Protein AF-A0A497MWZ4-F1 (afdb_monomer)

pLDDT: mean 81.71, std 15.11, range [38.38, 97.5]

Secondary structure (DSSP, 8-state):
---SSSHHHHHHHHHHHHHHHHHHHHHHHHH-PPPTHHHHHHHHHHHHHHHHHHHHHHHHHHHHHHHHHHHHHHH--HHHHHHHHHHHHHHHHHHHHHHHHHHHHHHHHHHHHHHHHS----------------HHHHHTTEEEEEEEEEETTEEEEEEEEEEE-STT--EEE-HHHHTT-TT-EEEE-TTS-EEE----EEETTTTEEE-

Solvent-accessible surface area (backbone atoms only — not comparable to full-atom values): 12105 Å² total; per-residue (Å²): 143,87,85,76,81,65,70,67,58,59,57,53,63,69,47,47,64,56,53,50,51,51,51,49,51,51,48,48,56,67,70,61,55,88,58,71,65,58,58,54,50,51,53,50,52,50,51,53,50,52,53,51,51,53,51,50,53,52,49,54,53,47,53,54,48,52,53,51,51,53,53,52,58,64,72,60,55,53,66,62,57,49,55,52,49,54,51,53,52,52,52,53,49,54,53,52,51,50,57,51,50,53,54,50,52,54,51,51,52,52,50,54,55,52,48,66,73,68,74,63,96,69,88,70,71,77,67,76,72,61,71,73,77,46,65,70,69,55,52,68,40,37,30,42,36,39,18,38,32,75,56,100,91,44,78,49,71,41,74,44,59,31,36,62,76,42,98,88,67,34,28,42,34,44,25,81,52,53,75,57,45,86,72,40,36,37,38,33,42,76,89,66,53,74,43,81,56,57,86,74,47,73,39,84,90,78,41,32,25,35,57

Foldseek 3Di:
DDDDDPVVVVVVVVCVVVVVVVVVVVVCCVVPDPDCVVVVVVVVVVVVVVVVVVVVVVVVVVVVVVVVVVVVVVVPPCVVVVVVVVVVVVVVVVVVVVVVVVVVVVVVVVVVVVVVVVPDPDPPPPPPPPPVPPPVVQLQQKKKKWAWADDPRDIDIQIDMWGQPDPVRKIKDFCVSCVGRPPFMWIAGPVRDIDTDDWPDDDPVVRMTID

Nearest PDB structures (foldseek):
  3pv2-assembly1_C  TM=9.082E-01  e=1.047E-05  Legionella fallonii
  3pv3-assembly1_A  TM=9.054E-01  e=8.772E-06  Legionella fallonii
  3pv2-assembly1_A  TM=9.103E-01  e=1.178E-05  Legionella fallonii
  3pv3-assembly1_D  TM=9.058E-01  e=1.047E-05  Legionella fallonii
  3pv4-assembly1_A  TM=9.235E-01  e=2.127E-05  Legionella fallonii

Sequence (211 aa):
MSEGASKTKANFFFYLPFVIILMAGFFLLTVFKPTDSNEQFSSQIEGFNDELNLLKQRLDEIEATVANISNSIADLNYSSKINALEHEMMETHNLSLEEINEMKEDLEDIRNELSTLSGDPHPQEIQDEEETFSFESSVESVVSIQVACFNEGVAYVSKGSGFIYHEHGYIITNYHVVEHEAWGLEVVFNDGTIVEGDLVAYDTDYDIALL

Radius of gyration: 48.59 Å; Cα contacts (8 Å, |Δi|>4): 156; chains: 1; bounding box: 102×46×159 Å

Structure (mmCIF, N/CA/C/O backbone):
data_AF-A0A497MWZ4-F1
#
_entry.id   AF-A0A497MWZ4-F1
#
loop_
_atom_site.group_PDB
_atom_site.id
_atom_site.type_symbol
_atom_site.label_atom_id
_atom_site.label_alt_id
_atom_site.label_comp_id
_atom_site.label_asym_id
_atom_site.label_entity_id
_atom_site.label_seq_id
_atom_site.pdbx_PDB_ins_code
_atom_site.Cartn_x
_atom_site.Cartn_y
_atom_site.Cartn_z
_atom_site.occupancy
_atom_site.B_iso_or_equiv
_atom_site.auth_seq_id
_atom_site.auth_comp_id
_atom_site.auth_asym_id
_atom_site.auth_atom_id
_atom_site.pdbx_PDB_model_num
ATOM 1 N N . MET A 1 1 ? 69.082 3.893 -106.104 1.00 41.41 1 MET A N 1
ATOM 2 C CA . MET A 1 1 ? 68.360 5.008 -105.450 1.00 41.41 1 MET A CA 1
ATOM 3 C C . MET A 1 1 ? 67.499 4.420 -104.339 1.00 41.41 1 MET A C 1
ATOM 5 O O . MET A 1 1 ? 66.378 4.013 -104.597 1.00 41.41 1 MET A O 1
ATOM 9 N N . SER A 1 2 ? 68.055 4.247 -103.140 1.00 50.94 2 SER A N 1
ATOM 10 C CA . SER A 1 2 ? 67.336 3.696 -101.981 1.00 50.94 2 SER A CA 1
ATOM 11 C C . SER A 1 2 ? 67.962 4.257 -100.710 1.00 50.94 2 SER A C 1
ATOM 13 O O . SER A 1 2 ? 68.770 3.600 -100.064 1.00 50.94 2 SER A O 1
ATOM 15 N N . GLU A 1 3 ? 67.624 5.499 -100.380 1.00 51.34 3 GLU A N 1
ATOM 16 C CA . GLU A 1 3 ? 68.078 6.134 -99.144 1.00 51.34 3 GLU A CA 1
ATOM 17 C C . GLU A 1 3 ? 67.040 7.183 -98.722 1.00 51.34 3 GLU A C 1
ATOM 19 O O . GLU A 1 3 ? 67.173 8.374 -98.969 1.00 51.34 3 GLU A O 1
ATOM 24 N N . GLY A 1 4 ? 65.912 6.715 -98.180 1.00 51.94 4 GLY A N 1
ATOM 25 C CA . GLY A 1 4 ? 64.809 7.603 -97.784 1.00 51.94 4 GLY A CA 1
ATOM 26 C C . GLY A 1 4 ? 63.841 7.036 -96.744 1.00 51.94 4 GLY A C 1
ATOM 27 O O . GLY A 1 4 ? 63.211 7.801 -96.026 1.00 51.94 4 GLY A O 1
ATOM 28 N N . ALA A 1 5 ? 63.755 5.712 -96.580 1.00 53.34 5 ALA A N 1
ATOM 29 C CA . ALA A 1 5 ? 62.764 5.092 -95.690 1.00 53.34 5 ALA A CA 1
ATOM 30 C C . ALA A 1 5 ? 63.234 4.863 -94.233 1.00 53.34 5 ALA A C 1
ATOM 32 O O . ALA A 1 5 ? 62.445 4.419 -93.402 1.00 53.34 5 ALA A O 1
ATOM 33 N N . SER A 1 6 ? 64.502 5.141 -93.899 1.00 52.69 6 SER A N 1
ATOM 34 C CA . SER A 1 6 ? 65.076 4.777 -92.587 1.00 52.69 6 SER A CA 1
ATOM 35 C C . SER A 1 6 ? 64.897 5.853 -91.500 1.00 52.69 6 SER A C 1
ATOM 37 O O . SER A 1 6 ? 64.694 5.529 -90.330 1.00 52.69 6 SER A O 1
ATOM 39 N N . LYS A 1 7 ? 64.877 7.147 -91.860 1.00 54.12 7 LYS A N 1
ATOM 40 C CA . LYS A 1 7 ? 64.823 8.243 -90.868 1.00 54.12 7 LYS A CA 1
ATOM 41 C C . LYS A 1 7 ? 63.465 8.399 -90.168 1.00 54.12 7 LYS A C 1
ATOM 43 O O . LYS A 1 7 ? 63.432 8.807 -89.013 1.00 54.12 7 LYS A O 1
ATOM 48 N N . THR A 1 8 ? 62.354 8.023 -90.803 1.00 56.06 8 THR A N 1
ATOM 49 C CA . THR A 1 8 ? 61.013 8.169 -90.202 1.00 56.06 8 THR A CA 1
ATOM 50 C C . THR A 1 8 ? 60.726 7.107 -89.133 1.00 56.06 8 THR A C 1
ATOM 52 O O . THR A 1 8 ? 60.062 7.396 -88.141 1.00 56.06 8 THR A O 1
ATOM 55 N N . LYS A 1 9 ? 61.279 5.891 -89.279 1.00 54.47 9 LYS A N 1
ATOM 56 C CA . LYS A 1 9 ? 61.139 4.816 -88.277 1.00 54.47 9 LYS A CA 1
ATOM 57 C C . LYS A 1 9 ? 61.950 5.084 -87.003 1.00 54.47 9 LYS A C 1
ATOM 59 O O . LYS A 1 9 ? 61.497 4.726 -85.921 1.00 54.47 9 LYS A O 1
ATOM 64 N N . ALA A 1 10 ? 63.104 5.748 -87.120 1.00 58.62 10 ALA A N 1
ATOM 65 C CA . ALA A 1 10 ? 63.957 6.084 -85.977 1.00 58.62 10 ALA A CA 1
ATOM 66 C C . ALA A 1 10 ? 63.294 7.093 -85.018 1.00 58.62 10 ALA A C 1
ATOM 68 O O . ALA A 1 10 ? 63.387 6.938 -83.803 1.00 58.62 10 ALA A O 1
ATOM 69 N N . ASN A 1 11 ? 62.554 8.071 -85.552 1.00 60.12 11 ASN A N 1
ATOM 70 C CA . ASN A 1 11 ? 61.845 9.058 -84.731 1.00 60.12 11 ASN A CA 1
ATOM 71 C C . ASN A 1 11 ? 60.615 8.456 -84.033 1.00 60.12 11 ASN A C 1
ATOM 73 O O . ASN A 1 11 ? 60.331 8.804 -82.893 1.00 60.12 11 ASN A O 1
ATOM 77 N N . PHE A 1 12 ? 59.913 7.512 -84.671 1.00 61.25 12 PHE A N 1
ATOM 78 C CA . PHE A 1 12 ? 58.767 6.821 -84.063 1.00 61.25 12 PHE A CA 1
ATOM 79 C C . PHE A 1 12 ? 59.165 6.020 -82.812 1.00 61.25 12 PHE A C 1
ATOM 81 O O . PHE A 1 12 ? 58.446 6.019 -81.814 1.00 61.25 12 PHE A O 1
ATOM 88 N N . PHE A 1 13 ? 60.346 5.395 -82.833 1.00 66.50 13 PHE A N 1
ATOM 89 C CA . PHE A 1 13 ? 60.851 4.611 -81.703 1.00 66.50 13 PHE A CA 1
ATOM 90 C C . PHE A 1 13 ? 61.169 5.473 -80.469 1.00 66.50 13 PHE A C 1
ATOM 92 O O . PHE A 1 13 ? 61.035 5.001 -79.343 1.00 66.50 13 PHE A O 1
ATOM 99 N N . PHE A 1 14 ? 61.524 6.748 -80.668 1.00 73.25 14 PHE A N 1
ATOM 100 C CA . PHE A 1 14 ? 61.801 7.694 -79.581 1.00 73.25 14 PHE A CA 1
ATOM 101 C C . PHE A 1 14 ? 60.542 8.133 -78.815 1.00 73.25 14 PHE A C 1
ATOM 103 O O . PHE A 1 14 ? 60.622 8.391 -77.617 1.00 73.25 14 PHE A O 1
ATOM 110 N N . TYR A 1 15 ? 59.376 8.190 -79.472 1.00 80.12 15 TYR A N 1
ATOM 111 C CA . TYR A 1 15 ? 58.111 8.596 -78.837 1.00 80.12 15 TYR A CA 1
ATOM 112 C C . TYR A 1 15 ? 57.316 7.430 -78.238 1.00 80.12 15 TYR A C 1
ATOM 114 O O . TYR A 1 15 ? 56.450 7.650 -77.392 1.00 80.12 15 TYR A O 1
ATOM 122 N N . LEU A 1 16 ? 57.625 6.190 -78.628 1.00 81.00 16 LEU A N 1
ATOM 123 C CA . LEU A 1 16 ? 56.994 4.974 -78.111 1.00 81.00 16 LEU A CA 1
ATOM 124 C C . LEU A 1 16 ? 56.936 4.895 -76.566 1.00 81.00 16 LEU A C 1
ATOM 126 O O . LEU A 1 16 ? 55.848 4.638 -76.049 1.00 81.00 16 LEU A O 1
ATOM 130 N N . PRO A 1 17 ? 58.020 5.155 -75.799 1.00 82.38 17 PRO A N 1
ATOM 131 C CA . PRO A 1 17 ? 57.943 5.119 -74.336 1.00 82.38 17 PRO A CA 1
ATOM 132 C C . PRO A 1 17 ? 56.997 6.187 -73.773 1.00 82.38 17 PRO A C 1
ATOM 134 O O . PRO A 1 17 ? 56.300 5.933 -72.796 1.00 82.38 17 PRO A O 1
ATOM 137 N N . PHE A 1 18 ? 56.910 7.356 -74.412 1.00 83.75 18 PHE A N 1
ATOM 138 C CA . PHE A 1 18 ? 56.023 8.434 -73.976 1.00 83.75 18 PHE A CA 1
ATOM 139 C C . PHE A 1 18 ? 54.546 8.073 -74.183 1.00 83.75 18 PHE A C 1
ATOM 141 O O . PHE A 1 18 ? 53.715 8.316 -73.312 1.00 83.75 18 PHE A O 1
ATOM 148 N N . VAL A 1 19 ? 54.228 7.419 -75.305 1.00 85.69 19 VAL A N 1
ATOM 149 C CA . VAL A 1 19 ? 52.880 6.900 -75.586 1.00 85.69 19 VAL A CA 1
ATOM 150 C C . VAL A 1 19 ? 52.495 5.801 -74.595 1.00 85.69 19 VAL A C 1
ATOM 152 O O . VAL A 1 19 ? 51.365 5.790 -74.114 1.00 85.69 19 VAL A O 1
ATOM 155 N N . ILE A 1 20 ? 53.429 4.912 -74.244 1.00 86.69 20 ILE A N 1
ATOM 156 C CA . ILE A 1 20 ? 53.194 3.856 -73.249 1.00 86.69 20 ILE A CA 1
ATOM 157 C C . ILE A 1 20 ? 52.944 4.459 -71.864 1.00 86.69 20 ILE A C 1
ATOM 159 O O . ILE A 1 20 ? 52.019 4.025 -71.188 1.00 86.69 20 ILE A O 1
ATOM 163 N N . ILE A 1 21 ? 53.703 5.480 -71.455 1.00 87.94 21 ILE A N 1
ATOM 164 C CA . ILE A 1 21 ? 53.489 6.179 -70.177 1.00 87.94 21 ILE A CA 1
ATOM 165 C C . ILE A 1 21 ? 52.129 6.885 -70.161 1.00 87.94 21 ILE A C 1
ATOM 167 O O . ILE A 1 21 ? 51.410 6.789 -69.171 1.00 87.94 21 ILE A O 1
ATOM 171 N N . LEU A 1 22 ? 51.743 7.549 -71.255 1.00 88.31 22 LEU A N 1
ATOM 172 C CA . LEU A 1 22 ? 50.428 8.186 -71.372 1.00 88.31 22 LEU A CA 1
ATOM 173 C C . LEU A 1 22 ? 49.286 7.168 -71.302 1.00 88.31 22 LEU A C 1
ATOM 175 O O . LEU A 1 22 ? 48.313 7.391 -70.588 1.00 88.31 22 LEU A O 1
ATOM 179 N N . MET A 1 23 ? 49.418 6.040 -72.001 1.00 87.56 23 MET A N 1
ATOM 180 C CA . MET A 1 23 ? 48.440 4.949 -71.968 1.00 87.56 23 MET A CA 1
ATOM 181 C C . MET A 1 23 ? 48.380 4.280 -70.595 1.00 87.56 23 MET A C 1
ATOM 183 O O . MET A 1 23 ? 47.289 4.002 -70.109 1.00 87.56 23 MET A O 1
ATOM 187 N N . ALA A 1 24 ? 49.525 4.072 -69.942 1.00 86.00 24 ALA A N 1
ATOM 188 C CA . ALA A 1 24 ? 49.596 3.536 -68.589 1.00 86.00 24 ALA A CA 1
ATOM 189 C C . ALA A 1 24 ? 48.976 4.502 -67.576 1.00 86.00 24 ALA A C 1
ATOM 191 O O . ALA A 1 24 ? 48.222 4.058 -66.723 1.00 86.00 24 ALA A O 1
ATOM 192 N N . GLY A 1 25 ? 49.231 5.808 -67.695 1.00 85.56 25 GLY A N 1
ATOM 193 C CA . GLY A 1 25 ? 48.621 6.840 -66.856 1.00 85.56 25 GLY A CA 1
ATOM 194 C C . GLY A 1 25 ? 47.111 6.939 -67.061 1.00 85.56 25 GLY A C 1
ATOM 195 O O . GLY A 1 25 ? 46.365 6.978 -66.088 1.00 85.56 25 GLY A O 1
ATOM 196 N N . PHE A 1 26 ? 46.645 6.895 -68.312 1.00 83.94 26 PHE A N 1
ATOM 197 C CA . PHE A 1 26 ? 45.217 6.841 -68.623 1.00 83.94 26 PHE A CA 1
ATOM 198 C C . PHE A 1 26 ? 44.572 5.571 -68.056 1.00 83.94 26 PHE A C 1
ATOM 200 O O . PHE A 1 26 ? 43.541 5.650 -67.396 1.00 83.94 26 PHE A O 1
ATOM 207 N N . PHE A 1 27 ? 45.216 4.414 -68.226 1.00 81.81 27 PHE A N 1
ATOM 208 C CA . PHE A 1 27 ? 44.762 3.152 -67.649 1.00 81.81 27 PHE A CA 1
ATOM 209 C C . PHE A 1 27 ? 44.698 3.222 -66.117 1.00 81.81 27 PHE A C 1
ATOM 211 O O . PHE A 1 27 ? 43.681 2.853 -65.533 1.00 81.81 27 PHE A O 1
ATOM 218 N N . LEU A 1 28 ? 45.723 3.782 -65.466 1.00 75.88 28 LEU A N 1
ATOM 219 C CA . LEU A 1 28 ? 45.758 3.985 -64.016 1.00 75.88 28 LEU A CA 1
ATOM 220 C C . LEU A 1 28 ? 44.609 4.886 -63.551 1.00 75.88 28 LEU A C 1
ATOM 222 O O . LEU A 1 28 ? 43.936 4.537 -62.591 1.00 75.88 28 LEU A O 1
ATOM 226 N N . LEU A 1 29 ? 44.320 5.977 -64.264 1.00 74.00 29 LEU A N 1
ATOM 227 C CA . LEU A 1 29 ? 43.185 6.861 -63.967 1.00 74.00 29 LEU A CA 1
ATOM 228 C C . LEU A 1 29 ? 41.824 6.181 -64.180 1.00 74.00 29 LEU A C 1
ATOM 230 O O . LEU A 1 29 ? 40.867 6.490 -63.477 1.00 74.00 29 LEU A O 1
ATOM 234 N N . THR A 1 30 ? 41.716 5.254 -65.136 1.00 71.88 30 THR A N 1
ATOM 235 C CA . THR A 1 30 ? 40.466 4.512 -65.374 1.00 71.88 30 THR A CA 1
ATOM 236 C C . THR A 1 30 ? 40.241 3.368 -64.385 1.00 71.88 30 THR A C 1
ATOM 238 O O . THR A 1 30 ? 39.091 3.058 -64.080 1.00 71.88 30 THR A O 1
ATOM 241 N N . VAL A 1 31 ? 41.318 2.744 -63.894 1.00 70.00 31 VAL A N 1
ATOM 242 C CA . VAL A 1 31 ? 41.273 1.610 -62.956 1.00 70.00 31 VAL A CA 1
ATOM 243 C C . VAL A 1 31 ? 41.173 2.097 -61.511 1.00 70.00 31 VAL A C 1
ATOM 245 O O . VAL A 1 31 ? 40.386 1.554 -60.743 1.00 70.00 31 VAL A O 1
ATOM 248 N N . PHE A 1 32 ? 41.900 3.157 -61.150 1.00 65.44 32 PHE A N 1
ATOM 249 C CA . PHE A 1 32 ? 41.751 3.853 -59.872 1.00 65.44 32 PHE A CA 1
ATOM 250 C C . PHE A 1 32 ? 40.664 4.927 -59.978 1.00 65.44 32 PHE A C 1
ATOM 252 O O . PHE A 1 32 ? 40.930 6.123 -59.862 1.00 65.44 32 PHE A O 1
ATOM 259 N N . LYS A 1 33 ? 39.413 4.510 -60.193 1.00 61.75 33 LYS A N 1
ATOM 260 C CA . LYS A 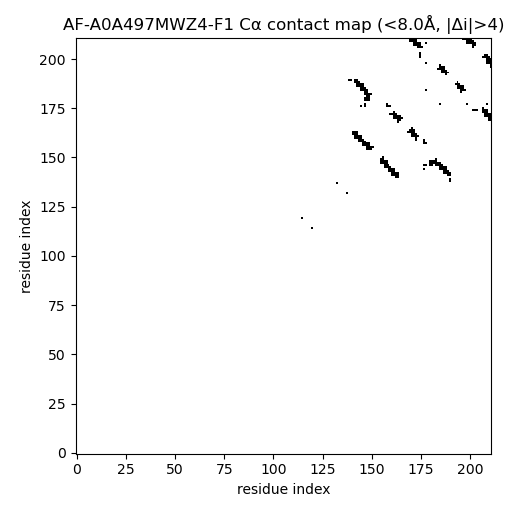1 33 ? 38.287 5.373 -59.819 1.00 61.75 33 LYS A CA 1
ATOM 261 C C . LYS A 1 33 ? 38.259 5.493 -58.287 1.00 61.75 33 LYS A C 1
ATOM 263 O O . LYS A 1 33 ? 38.497 4.481 -57.624 1.00 61.75 33 LYS A O 1
ATOM 268 N N . PRO A 1 34 ? 37.997 6.683 -57.711 1.00 58.38 34 PRO A N 1
ATOM 269 C CA . PRO A 1 34 ? 37.750 6.788 -56.277 1.00 58.38 34 PRO A CA 1
ATOM 270 C C . PRO A 1 34 ? 36.603 5.835 -55.923 1.00 58.38 34 PRO A C 1
ATOM 272 O O . PRO A 1 34 ? 35.574 5.824 -56.590 1.00 58.38 34 PRO A O 1
ATOM 275 N N . THR A 1 35 ? 36.842 4.956 -54.958 1.00 58.19 35 THR A N 1
ATOM 276 C CA . THR A 1 35 ? 35.964 3.839 -54.605 1.00 58.19 35 THR A CA 1
ATOM 277 C C . THR A 1 35 ? 34.672 4.324 -53.943 1.00 58.19 35 THR A C 1
ATOM 279 O O . THR A 1 35 ? 34.726 5.142 -53.024 1.00 58.19 35 THR A O 1
ATOM 282 N N . ASP A 1 36 ? 33.529 3.742 -54.332 1.00 61.34 36 ASP A N 1
ATOM 283 C CA . ASP A 1 36 ? 32.186 3.968 -53.749 1.00 61.34 36 ASP A CA 1
ATOM 284 C C . ASP A 1 36 ? 32.150 3.818 -52.210 1.00 61.34 36 ASP A C 1
ATOM 286 O O . ASP A 1 36 ? 31.275 4.347 -51.527 1.00 61.34 36 ASP A O 1
ATOM 290 N N . SER A 1 37 ? 33.143 3.127 -51.639 1.00 62.88 37 SER 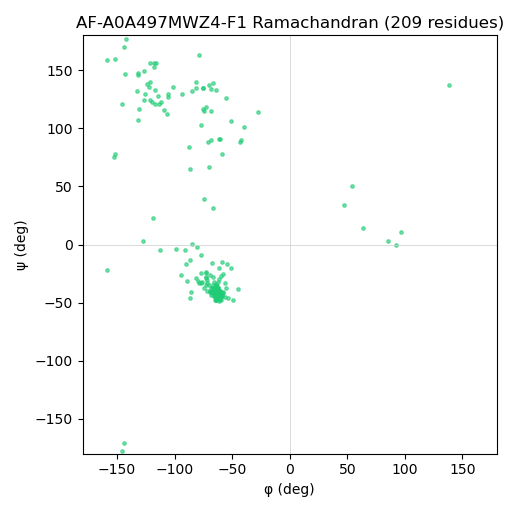A N 1
ATOM 291 C CA . SER A 1 37 ? 33.355 2.984 -50.196 1.00 62.88 37 SER A CA 1
ATOM 292 C C . SER A 1 37 ? 33.472 4.320 -49.457 1.00 62.88 37 SER A C 1
ATOM 294 O O . SER A 1 37 ? 33.064 4.414 -48.303 1.00 62.88 37 SER A O 1
ATOM 296 N N . ASN A 1 38 ? 34.036 5.348 -50.098 1.00 67.69 38 ASN A N 1
ATOM 297 C CA . ASN A 1 38 ? 34.217 6.653 -49.463 1.00 67.69 38 ASN A CA 1
ATOM 298 C C . ASN A 1 38 ? 32.887 7.411 -49.361 1.00 67.69 38 ASN A C 1
ATOM 300 O O . ASN A 1 38 ? 32.635 8.040 -48.339 1.00 67.69 38 ASN A O 1
ATOM 304 N N . GLU A 1 39 ? 32.014 7.297 -50.366 1.00 72.38 39 GLU A N 1
ATOM 305 C CA . GLU A 1 39 ? 30.664 7.876 -50.318 1.00 72.38 39 GLU A CA 1
ATOM 306 C C . GLU A 1 39 ? 29.791 7.170 -49.274 1.00 72.38 39 GLU A C 1
ATOM 308 O O . GLU A 1 39 ? 29.104 7.832 -48.495 1.00 72.38 39 GLU A O 1
ATOM 313 N N . GLN A 1 40 ? 29.874 5.837 -49.187 1.00 74.81 40 GLN A N 1
ATOM 314 C CA . GLN A 1 40 ? 29.165 5.069 -48.156 1.00 74.81 40 GLN A CA 1
ATOM 315 C C . GLN A 1 40 ? 29.608 5.453 -46.740 1.00 74.81 40 GLN A C 1
ATOM 317 O O . GLN A 1 40 ? 28.770 5.609 -45.855 1.00 74.81 40 GLN A O 1
ATOM 322 N N . PHE A 1 41 ? 30.910 5.643 -46.519 1.00 77.06 41 PHE A N 1
ATOM 323 C CA . PHE A 1 41 ? 31.431 6.055 -45.218 1.00 77.06 41 PHE A CA 1
ATOM 324 C C . PHE A 1 41 ? 31.013 7.486 -44.851 1.00 77.06 41 PHE A C 1
ATOM 326 O O . PHE A 1 41 ? 30.612 7.737 -43.716 1.00 77.06 41 PHE A O 1
ATOM 333 N N . SER A 1 42 ? 31.038 8.419 -45.809 1.00 81.88 42 SER A N 1
ATOM 334 C CA . SER A 1 42 ? 30.536 9.782 -45.598 1.00 81.88 42 SER A CA 1
ATOM 335 C C . SER A 1 42 ? 29.046 9.803 -45.252 1.00 81.88 42 SER A C 1
ATOM 337 O O . SER A 1 42 ? 28.666 10.484 -44.303 1.00 81.88 42 SER A O 1
ATOM 339 N N . SER A 1 43 ? 28.227 9.007 -45.945 1.00 83.44 43 SER A N 1
ATOM 340 C CA . SER A 1 43 ? 26.795 8.874 -45.644 1.00 83.44 43 SER A CA 1
ATOM 341 C C . SER A 1 43 ? 26.542 8.279 -44.253 1.00 83.44 43 SER A C 1
ATOM 343 O O . SER A 1 43 ? 25.645 8.734 -43.547 1.00 83.44 43 SER A O 1
ATOM 345 N N . GLN A 1 44 ? 27.352 7.309 -43.817 1.00 91.00 44 GLN A N 1
ATOM 346 C CA . GLN A 1 44 ? 27.262 6.767 -42.457 1.00 91.00 44 GLN A CA 1
ATOM 347 C C . GLN A 1 44 ? 27.626 7.806 -41.389 1.00 91.00 44 GLN A C 1
ATOM 349 O O . GLN A 1 44 ? 26.950 7.885 -40.367 1.00 91.00 44 GLN A O 1
ATOM 354 N N . ILE A 1 45 ? 28.667 8.615 -41.613 1.00 89.44 45 ILE A N 1
ATOM 355 C CA . ILE A 1 45 ? 29.046 9.695 -40.687 1.00 89.44 45 ILE A CA 1
ATOM 356 C C . ILE A 1 45 ? 27.939 10.745 -40.585 1.00 89.44 45 ILE A C 1
ATOM 358 O O . ILE A 1 45 ? 27.643 11.205 -39.483 1.00 89.44 45 ILE A O 1
ATOM 362 N N . GLU A 1 46 ? 27.330 11.113 -41.710 1.00 91.56 46 GLU A N 1
ATOM 363 C CA . GLU A 1 46 ? 26.200 12.042 -41.737 1.00 91.56 46 GLU A CA 1
ATOM 364 C C . GLU A 1 46 ? 25.010 11.479 -40.946 1.00 91.56 46 GLU A C 1
ATOM 366 O O . GLU A 1 46 ? 24.517 12.146 -40.039 1.00 91.56 46 GLU A O 1
ATOM 371 N N . GLY A 1 47 ? 24.656 10.206 -41.169 1.00 90.75 47 GLY A N 1
ATOM 372 C CA . GLY A 1 47 ? 23.599 9.525 -40.414 1.00 90.75 47 GLY A CA 1
ATOM 373 C C . GLY A 1 47 ? 23.861 9.473 -38.904 1.00 90.75 47 GLY A C 1
ATOM 374 O O . GLY A 1 47 ? 22.973 9.783 -38.113 1.00 90.75 47 GLY A O 1
ATOM 375 N N . PHE A 1 48 ? 25.093 9.166 -38.483 1.00 94.25 48 PHE A N 1
ATOM 376 C CA . PHE A 1 48 ? 25.454 9.205 -37.060 1.00 94.25 48 PHE A CA 1
ATOM 377 C C . PHE A 1 48 ? 25.384 10.613 -36.468 1.00 94.25 48 PHE A C 1
ATOM 379 O O . PHE A 1 48 ? 25.012 10.779 -35.305 1.00 94.25 48 PHE A O 1
ATOM 386 N N . ASN A 1 49 ? 25.756 11.636 -37.235 1.00 93.81 49 ASN A N 1
ATOM 387 C CA . ASN A 1 49 ? 25.685 13.016 -36.774 1.00 93.81 49 ASN A CA 1
ATOM 388 C C . ASN A 1 49 ? 24.228 13.474 -36.601 1.00 93.81 49 ASN A C 1
ATOM 390 O O . ASN A 1 49 ? 23.919 14.160 -35.626 1.00 93.81 49 ASN A O 1
ATOM 394 N N . ASP A 1 50 ? 23.331 13.047 -37.487 1.00 96.06 50 ASP A N 1
ATOM 395 C CA . ASP A 1 50 ? 21.894 13.306 -37.375 1.00 96.06 50 ASP A CA 1
ATOM 396 C C . ASP A 1 50 ? 21.282 12.604 -36.157 1.00 96.06 50 ASP A C 1
ATOM 398 O O . ASP A 1 50 ? 20.565 13.238 -35.378 1.00 96.06 50 ASP A O 1
ATOM 402 N N . GLU A 1 51 ? 21.628 11.333 -35.923 1.00 96.69 51 GLU A N 1
ATOM 403 C CA . GLU A 1 51 ? 21.226 10.607 -34.710 1.00 96.69 51 GLU A CA 1
ATOM 404 C C . GLU A 1 51 ? 21.737 11.294 -33.436 1.00 96.69 51 GLU A C 1
ATOM 406 O O . GLU A 1 51 ? 20.988 11.444 -32.467 1.00 96.69 51 GLU A O 1
ATOM 411 N N . LEU A 1 52 ? 22.987 11.768 -33.434 1.00 96.69 52 LEU A N 1
ATOM 412 C CA . LEU A 1 52 ? 23.557 12.505 -32.305 1.00 96.69 52 LEU A CA 1
ATOM 413 C C . LEU A 1 52 ? 22.840 13.834 -32.048 1.00 96.69 52 LEU A C 1
ATOM 415 O O . LEU A 1 52 ? 22.647 14.208 -30.890 1.00 96.69 52 LEU A O 1
ATOM 419 N N . ASN A 1 53 ? 22.442 14.553 -33.097 1.00 95.44 53 ASN A N 1
ATOM 420 C CA . ASN A 1 53 ? 21.696 15.802 -32.952 1.00 95.44 53 ASN A CA 1
ATOM 421 C C . ASN A 1 53 ? 20.279 15.548 -32.428 1.00 95.44 53 ASN A C 1
ATOM 423 O O . ASN A 1 53 ? 19.826 16.258 -31.529 1.00 95.44 53 ASN A O 1
ATOM 427 N N . LEU A 1 54 ? 19.617 14.498 -32.916 1.00 95.94 54 LEU A N 1
ATOM 428 C CA . LEU A 1 54 ? 18.315 14.077 -32.406 1.00 95.94 54 LEU A CA 1
ATOM 429 C C . LEU A 1 54 ? 18.395 13.671 -30.929 1.00 95.94 54 LEU A C 1
ATOM 431 O O . LEU A 1 54 ? 17.519 14.020 -30.137 1.00 95.94 54 LEU A O 1
ATOM 435 N N . LEU A 1 55 ? 19.451 12.952 -30.544 1.00 96.44 55 LEU A N 1
ATOM 436 C CA . LEU A 1 55 ? 19.653 12.536 -29.161 1.00 96.44 55 LEU A CA 1
ATOM 437 C C . LEU A 1 55 ? 19.866 13.736 -28.231 1.00 96.44 55 LEU A C 1
ATOM 439 O O . LEU A 1 55 ? 19.301 13.760 -27.141 1.00 96.44 55 LEU A O 1
ATOM 443 N N . LYS A 1 56 ? 20.627 14.745 -28.672 1.00 96.12 56 LYS A N 1
ATOM 444 C CA . LYS A 1 56 ? 20.803 16.001 -27.924 1.00 96.12 56 LYS A CA 1
ATOM 445 C C . LYS A 1 56 ? 19.481 16.730 -27.724 1.00 96.12 56 LYS A C 1
ATOM 447 O O . LYS A 1 56 ? 19.166 17.087 -26.599 1.00 96.12 56 LYS A O 1
ATOM 452 N N . GLN A 1 57 ? 18.679 16.862 -28.779 1.00 97.31 57 GLN A N 1
ATOM 453 C CA . GLN A 1 57 ? 17.367 17.497 -28.673 1.00 97.31 57 GLN A CA 1
ATOM 454 C C . GLN A 1 57 ? 16.469 16.777 -27.655 1.00 97.31 57 GLN A C 1
ATOM 456 O O . GLN A 1 57 ? 15.832 17.416 -26.823 1.00 97.31 57 GLN A O 1
ATOM 461 N N . ARG A 1 58 ? 16.439 15.438 -27.685 1.00 97.25 58 ARG A N 1
ATOM 462 C CA . ARG A 1 58 ? 15.669 14.656 -26.706 1.00 97.25 58 ARG A CA 1
ATOM 463 C C . ARG A 1 58 ? 16.173 14.849 -25.279 1.00 97.25 58 ARG A C 1
ATOM 465 O O . ARG A 1 58 ? 15.366 14.844 -24.357 1.00 97.25 58 ARG A O 1
ATOM 472 N N . LEU A 1 59 ? 17.483 15.001 -25.086 1.00 97.50 59 LEU A N 1
ATOM 473 C CA . LEU A 1 59 ? 18.052 15.286 -23.772 1.00 97.50 59 LEU A CA 1
ATOM 474 C C . LEU A 1 59 ? 17.582 16.653 -23.254 1.00 97.50 59 LEU A C 1
ATOM 476 O O . LEU A 1 59 ? 17.136 16.730 -22.113 1.00 97.50 59 LEU A O 1
ATOM 480 N N . ASP A 1 60 ? 17.580 17.680 -24.105 1.00 97.38 60 ASP A N 1
ATOM 481 C CA . ASP A 1 60 ? 17.077 19.016 -23.752 1.00 97.38 60 ASP A CA 1
ATOM 482 C C . ASP A 1 60 ? 15.580 18.975 -23.370 1.00 97.38 60 ASP A C 1
ATOM 484 O O . ASP A 1 60 ? 15.152 19.595 -22.393 1.00 97.38 60 ASP A O 1
ATOM 488 N N . GLU A 1 61 ? 14.770 18.201 -24.102 1.00 96.88 61 GLU A N 1
ATOM 489 C CA . GLU A 1 61 ? 13.347 17.983 -23.790 1.00 96.88 61 GLU A CA 1
ATOM 490 C C . GLU A 1 61 ? 13.148 17.263 -22.443 1.00 96.88 61 GLU A C 1
ATOM 492 O O . GLU A 1 61 ? 12.252 17.618 -21.664 1.00 96.88 61 GLU A O 1
ATOM 497 N N . ILE A 1 62 ? 13.992 16.271 -22.138 1.00 97.31 62 ILE A N 1
ATOM 498 C CA . ILE A 1 62 ? 13.986 15.573 -20.846 1.00 97.31 62 ILE A CA 1
ATOM 499 C C . ILE A 1 62 ? 14.345 16.544 -19.720 1.00 97.31 62 ILE A C 1
ATOM 501 O O . ILE A 1 62 ? 13.629 16.588 -18.720 1.00 97.31 62 ILE A O 1
ATOM 505 N N . GLU A 1 63 ? 15.398 17.347 -19.875 1.00 97.00 63 GLU A N 1
ATOM 506 C CA . GLU A 1 63 ? 15.807 18.329 -18.863 1.00 97.00 63 GLU A CA 1
ATOM 507 C C . GLU A 1 63 ? 14.694 19.346 -18.577 1.00 97.00 63 GLU A C 1
ATOM 509 O O . GLU A 1 63 ? 14.382 19.618 -17.413 1.00 97.00 63 GLU A O 1
ATOM 514 N N . ALA A 1 64 ? 14.022 19.839 -19.621 1.00 96.00 64 ALA A N 1
ATOM 515 C CA . ALA A 1 64 ? 12.876 20.731 -19.469 1.00 96.00 64 ALA A CA 1
ATOM 516 C C . ALA A 1 64 ? 11.707 20.053 -18.728 1.00 96.00 64 ALA A C 1
ATOM 518 O O . ALA A 1 64 ? 11.062 20.662 -17.870 1.00 96.00 64 ALA A O 1
ATOM 519 N N . THR A 1 65 ? 11.452 18.777 -19.021 1.00 96.50 65 THR A N 1
ATOM 520 C CA . THR A 1 65 ? 10.402 17.991 -18.357 1.00 96.50 65 THR A CA 1
ATOM 521 C C . THR A 1 65 ? 10.719 17.773 -16.878 1.00 96.50 65 THR A C 1
ATOM 523 O O . THR A 1 65 ? 9.853 17.979 -16.028 1.00 96.50 65 THR A O 1
ATOM 526 N N . VAL A 1 66 ? 11.966 17.426 -16.550 1.00 96.62 66 VAL A N 1
ATOM 527 C CA . VAL A 1 66 ? 12.429 17.255 -15.163 1.00 96.62 66 VAL A CA 1
ATOM 528 C C . VAL A 1 66 ? 12.296 18.561 -14.380 1.00 96.62 66 VAL A C 1
ATOM 530 O O . VAL A 1 66 ? 11.820 18.543 -13.244 1.00 96.62 66 VAL A O 1
ATOM 533 N N . ALA A 1 67 ? 12.645 19.700 -14.984 1.00 94.06 67 ALA A N 1
ATOM 534 C CA . ALA A 1 67 ? 12.478 21.006 -14.351 1.00 94.06 67 ALA A CA 1
ATOM 535 C C . ALA A 1 67 ? 11.001 21.317 -14.050 1.00 94.06 67 ALA A C 1
ATOM 537 O O . ALA A 1 67 ? 10.675 21.764 -12.949 1.00 94.06 67 ALA A O 1
ATOM 538 N N . ASN A 1 68 ? 10.098 21.025 -14.990 1.00 92.75 68 ASN A N 1
ATOM 539 C CA . ASN A 1 68 ? 8.659 21.206 -14.786 1.00 92.75 68 ASN A CA 1
ATOM 540 C C . ASN A 1 68 ? 8.119 20.313 -13.662 1.00 92.75 68 ASN A C 1
ATOM 542 O O . ASN A 1 68 ? 7.404 20.805 -12.792 1.00 92.75 68 ASN A O 1
ATOM 546 N N . ILE A 1 69 ? 8.498 19.031 -13.642 1.00 93.38 69 ILE A N 1
ATOM 547 C CA . ILE A 1 69 ? 8.100 18.092 -12.583 1.00 93.38 69 ILE A CA 1
ATOM 548 C C . ILE A 1 69 ? 8.601 18.576 -11.220 1.00 93.38 69 ILE A C 1
ATOM 550 O O . ILE A 1 69 ? 7.831 18.600 -10.264 1.00 93.38 69 ILE A O 1
ATOM 554 N N . SER A 1 70 ? 9.860 19.009 -11.135 1.00 90.88 70 SER A N 1
ATOM 555 C CA . SER A 1 70 ? 10.447 19.548 -9.903 1.00 90.88 70 SER A CA 1
ATOM 556 C C . SER A 1 70 ? 9.637 20.729 -9.351 1.00 90.88 70 SER A C 1
ATOM 558 O O . SER A 1 70 ? 9.300 20.753 -8.167 1.00 90.88 70 SER A O 1
ATOM 560 N N . ASN A 1 71 ? 9.238 21.664 -10.221 1.00 84.94 71 ASN A N 1
ATOM 561 C CA . ASN A 1 71 ? 8.393 22.796 -9.832 1.00 84.94 71 ASN A CA 1
ATOM 562 C C . ASN A 1 71 ? 6.998 22.343 -9.373 1.00 84.94 71 ASN A C 1
ATOM 564 O O . ASN A 1 71 ? 6.518 22.801 -8.340 1.00 84.94 71 ASN A O 1
ATOM 568 N N . SER A 1 72 ? 6.361 21.407 -10.086 1.00 84.81 72 SER A N 1
ATOM 569 C CA . SER A 1 72 ? 5.060 20.864 -9.673 1.00 84.81 72 SER A CA 1
ATOM 570 C C . SER A 1 72 ? 5.125 20.145 -8.322 1.00 84.81 72 SER A C 1
ATOM 572 O O . SER A 1 72 ? 4.209 20.286 -7.521 1.00 84.81 72 SER A O 1
ATOM 574 N N . ILE A 1 73 ? 6.207 19.418 -8.028 1.00 82.44 73 ILE A N 1
ATOM 575 C CA . ILE A 1 73 ? 6.418 18.785 -6.717 1.00 82.44 73 ILE A CA 1
ATOM 576 C C . ILE A 1 73 ? 6.580 19.842 -5.615 1.00 82.44 73 ILE A C 1
ATOM 578 O O . ILE A 1 73 ? 6.052 19.659 -4.521 1.00 82.44 73 ILE A O 1
ATOM 582 N N . ALA A 1 74 ? 7.267 20.953 -5.891 1.00 76.06 74 ALA A N 1
ATOM 583 C CA . ALA A 1 74 ? 7.414 22.044 -4.927 1.00 76.06 74 ALA A CA 1
ATOM 584 C C . ALA A 1 74 ? 6.069 22.721 -4.589 1.00 76.06 74 ALA A C 1
ATOM 586 O O . ALA A 1 74 ? 5.834 23.073 -3.430 1.00 76.06 74 ALA A O 1
ATOM 587 N N . ASP A 1 75 ? 5.171 22.851 -5.570 1.00 71.38 75 ASP A N 1
ATOM 588 C CA . ASP A 1 75 ? 3.824 23.410 -5.378 1.00 71.38 75 ASP A CA 1
ATOM 589 C C . ASP A 1 75 ? 2.876 22.460 -4.622 1.00 71.38 75 ASP A C 1
ATOM 591 O O . ASP A 1 75 ? 1.934 22.905 -3.961 1.00 71.38 75 ASP A O 1
ATOM 595 N N . LEU A 1 76 ? 3.142 21.151 -4.645 1.00 71.38 76 LEU A N 1
ATOM 596 C CA . LEU A 1 76 ? 2.413 20.121 -3.895 1.00 71.38 76 LEU A CA 1
ATOM 597 C C . LEU A 1 76 ? 2.750 20.125 -2.394 1.00 71.38 76 LEU A C 1
ATOM 599 O O . LEU A 1 76 ? 2.862 19.068 -1.781 1.00 71.38 76 LEU A O 1
ATOM 603 N N . ASN A 1 77 ? 2.909 21.293 -1.770 1.00 65.12 77 ASN A N 1
ATOM 604 C CA . ASN A 1 77 ? 3.285 21.449 -0.363 1.00 65.12 77 ASN A CA 1
ATOM 605 C C . ASN A 1 77 ? 2.153 21.016 0.600 1.00 65.12 77 ASN A C 1
ATOM 607 O O . ASN A 1 77 ? 1.558 21.820 1.329 1.00 65.12 77 ASN A O 1
ATOM 611 N N . TYR A 1 78 ? 1.855 19.715 0.589 1.00 70.06 78 TYR A N 1
ATOM 612 C CA . TYR A 1 78 ? 0.847 19.024 1.383 1.00 70.06 78 TYR A CA 1
ATOM 613 C C . TYR A 1 78 ? 1.077 19.214 2.879 1.00 70.06 78 TYR A C 1
ATOM 615 O O . TYR A 1 78 ? 0.111 19.218 3.632 1.00 70.06 78 TYR A O 1
ATOM 623 N N . SER A 1 79 ? 2.319 19.480 3.297 1.00 67.94 79 SER A N 1
ATOM 624 C CA . SER A 1 79 ? 2.653 19.794 4.687 1.00 67.94 79 SER A CA 1
ATOM 625 C C . SER A 1 79 ? 1.840 20.976 5.225 1.00 67.94 79 SER A C 1
ATOM 627 O O . SER A 1 79 ? 1.372 20.919 6.353 1.00 67.94 79 SER A O 1
ATOM 629 N N . SER A 1 80 ? 1.564 22.005 4.416 1.00 76.06 80 SER A N 1
ATOM 630 C CA . SER A 1 80 ? 0.746 23.142 4.871 1.00 76.06 80 SER A CA 1
ATOM 631 C C . SER A 1 80 ? -0.709 22.756 5.167 1.00 76.06 80 SER A C 1
ATOM 633 O O . SER A 1 80 ? -1.266 23.187 6.173 1.00 76.06 80 SER A O 1
ATOM 635 N N . LYS A 1 81 ? -1.311 21.915 4.316 1.00 81.38 81 LYS A N 1
ATOM 636 C CA . LYS A 1 81 ? -2.679 21.412 4.497 1.00 81.38 81 LYS A CA 1
ATOM 637 C C . LYS A 1 81 ? -2.766 20.408 5.640 1.00 81.38 81 LYS A C 1
ATOM 639 O O . LYS A 1 81 ? -3.718 20.477 6.402 1.00 81.38 81 LYS A O 1
ATOM 644 N N . ILE A 1 82 ? -1.776 19.524 5.770 1.00 83.12 82 ILE A N 1
ATOM 645 C CA . ILE A 1 82 ? -1.689 18.555 6.870 1.00 83.12 82 ILE A CA 1
ATOM 646 C C . ILE A 1 82 ? -1.595 19.296 8.202 1.00 83.12 82 ILE A C 1
ATOM 648 O O . ILE A 1 82 ? -2.412 19.048 9.074 1.00 83.12 82 ILE A O 1
ATOM 652 N N . ASN A 1 83 ? -0.706 20.286 8.325 1.00 85.25 83 ASN A N 1
ATOM 653 C CA . ASN A 1 83 ? -0.566 21.054 9.566 1.00 85.25 83 ASN A CA 1
ATOM 654 C C . ASN A 1 83 ? -1.847 21.832 9.923 1.00 85.25 83 ASN A C 1
ATOM 656 O O . ASN A 1 83 ? -2.193 21.962 11.094 1.00 85.25 83 ASN A O 1
ATOM 660 N N . ALA A 1 84 ? -2.549 22.376 8.921 1.00 85.50 84 ALA A N 1
ATOM 661 C CA . ALA A 1 84 ? -3.821 23.061 9.142 1.00 85.50 84 ALA A CA 1
ATOM 662 C C . ALA A 1 84 ? -4.914 22.088 9.612 1.00 85.50 84 ALA A C 1
ATOM 664 O O . ALA A 1 84 ? -5.651 22.401 10.544 1.00 85.50 84 ALA A O 1
ATOM 665 N N . LEU A 1 85 ? -4.974 20.902 9.003 1.00 88.44 85 LEU A N 1
ATOM 666 C CA . LEU A 1 85 ? -5.919 19.854 9.374 1.00 88.44 85 LEU A CA 1
ATOM 667 C C . LEU A 1 85 ? -5.623 19.294 10.772 1.00 88.44 85 LEU A C 1
ATOM 669 O O . LEU A 1 85 ? -6.543 19.115 11.560 1.00 88.44 85 LEU A O 1
ATOM 673 N N . GLU A 1 86 ? -4.351 19.076 11.113 1.00 89.44 86 GLU A N 1
ATOM 674 C CA . GLU A 1 86 ? -3.923 18.661 12.455 1.00 89.44 86 GLU A CA 1
ATOM 675 C C . GLU A 1 86 ? -4.358 19.669 13.523 1.00 89.44 86 GLU A C 1
ATOM 677 O O . GLU A 1 86 ? -4.849 19.272 14.579 1.00 89.44 86 GLU A O 1
ATOM 682 N N . HIS A 1 87 ? -4.234 20.971 13.241 1.00 91.31 87 HIS A N 1
ATOM 683 C CA . HIS A 1 87 ? -4.695 22.015 14.153 1.00 91.31 87 HIS A CA 1
ATOM 684 C C . HIS A 1 87 ? -6.218 21.973 14.354 1.00 91.31 87 HIS A C 1
ATOM 686 O O . HIS A 1 87 ? -6.684 22.007 15.491 1.00 91.31 87 HIS A O 1
ATOM 692 N N . GLU A 1 88 ? -6.995 21.877 13.273 1.00 92.75 88 GLU A N 1
ATOM 693 C CA . GLU A 1 88 ? -8.464 21.805 13.330 1.00 92.75 88 GLU A CA 1
ATOM 694 C C . GLU A 1 88 ? -8.950 20.552 14.077 1.00 92.75 88 GLU A C 1
ATOM 696 O O . GLU A 1 88 ? -9.863 20.612 14.908 1.00 92.75 88 GLU A O 1
ATOM 701 N N . MET A 1 89 ? -8.292 19.416 13.843 1.00 88.19 89 MET A N 1
ATOM 702 C CA . MET A 1 89 ? -8.605 18.156 14.509 1.00 88.19 89 MET A CA 1
ATOM 703 C C . MET A 1 89 ? -8.284 18.218 16.011 1.00 88.19 89 MET A C 1
ATOM 705 O O . MET A 1 89 ? -9.081 17.765 16.832 1.00 88.19 89 MET A O 1
ATOM 709 N N . MET A 1 90 ? -7.157 18.832 16.386 1.00 90.12 90 MET A N 1
ATOM 710 C CA . MET A 1 90 ? -6.760 19.022 17.784 1.00 90.12 90 MET A CA 1
ATOM 711 C C . MET A 1 90 ? -7.690 19.994 18.528 1.00 90.12 90 MET A C 1
ATOM 713 O O . MET A 1 90 ? -8.007 19.768 19.696 1.00 90.12 90 MET A O 1
ATOM 717 N N . GLU A 1 91 ? -8.161 21.048 17.861 1.00 90.88 91 GLU A N 1
ATOM 718 C CA . GLU A 1 91 ? -9.139 21.986 18.422 1.00 90.88 91 GLU A CA 1
ATOM 719 C C . GLU A 1 91 ? -10.486 21.299 18.680 1.00 90.88 91 GLU A C 1
ATOM 721 O O . GLU A 1 91 ? -11.012 21.367 19.792 1.00 90.88 91 GLU A O 1
ATOM 726 N N . THR A 1 92 ? -10.989 20.554 17.694 1.00 90.25 92 THR A N 1
ATOM 727 C CA . THR A 1 92 ? -12.245 19.797 17.814 1.00 90.25 92 THR A CA 1
ATOM 728 C C . THR A 1 92 ? -12.162 18.749 18.927 1.00 90.25 92 THR A C 1
ATOM 730 O O . THR A 1 92 ? -13.083 18.616 19.733 1.00 90.25 92 THR A O 1
ATOM 733 N N . HIS A 1 93 ? -11.036 18.036 19.020 1.00 89.69 93 HIS A N 1
ATOM 734 C CA . HIS A 1 93 ? -10.816 17.036 20.061 1.00 89.69 93 HIS A CA 1
ATOM 735 C C . HIS A 1 93 ? -10.821 17.656 21.465 1.00 89.69 93 HIS A C 1
ATOM 737 O O . HIS A 1 93 ? -11.476 17.132 22.365 1.00 89.69 93 HIS A O 1
ATOM 743 N N . ASN A 1 94 ? -10.142 18.789 21.655 1.00 87.69 94 ASN A N 1
ATOM 744 C CA . ASN A 1 94 ? -10.110 19.468 22.952 1.00 87.69 94 ASN A CA 1
ATOM 745 C C . ASN A 1 94 ? -11.494 19.968 23.382 1.00 87.69 94 ASN A C 1
ATOM 747 O O . ASN A 1 94 ? -11.838 19.823 24.551 1.00 87.69 94 ASN A O 1
ATOM 751 N N . LEU A 1 95 ? -12.294 20.499 22.452 1.00 89.75 95 LEU A N 1
ATOM 752 C CA . LEU A 1 95 ? -13.675 20.897 22.744 1.00 89.75 95 LEU A CA 1
ATOM 753 C C . LEU A 1 95 ? -14.522 19.698 23.184 1.00 89.75 95 LEU A C 1
ATOM 755 O O . LEU A 1 95 ? -15.213 19.780 24.194 1.00 89.75 95 LEU A O 1
ATOM 759 N N . SER A 1 96 ? -14.400 18.563 22.491 1.00 91.06 96 SER A N 1
ATOM 760 C CA . SER A 1 96 ? -15.150 17.354 22.852 1.00 91.06 96 SER A CA 1
ATOM 761 C C . SER A 1 96 ? -14.777 16.800 24.232 1.00 91.06 96 SER A C 1
ATOM 763 O O . SER A 1 96 ? -15.639 16.306 24.954 1.00 91.06 96 SER A O 1
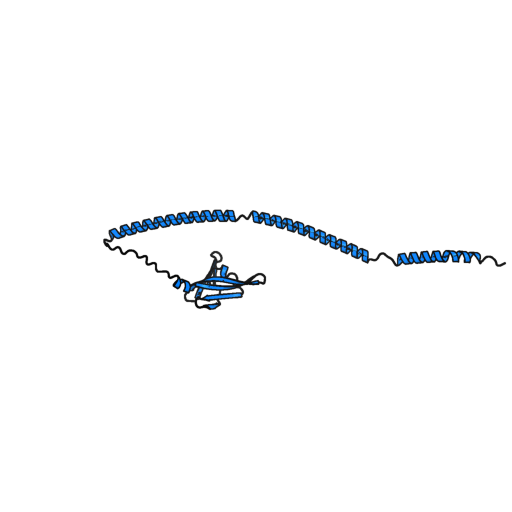ATOM 765 N N . LEU A 1 97 ? -13.501 16.898 24.629 1.00 90.62 97 LEU A N 1
ATOM 766 C CA . LEU A 1 97 ? -13.057 16.476 25.958 1.00 90.62 97 LEU A CA 1
ATOM 767 C C . LEU A 1 97 ? -13.650 17.354 27.058 1.00 90.62 97 LEU A C 1
ATOM 769 O O . LEU A 1 97 ? -14.015 16.833 28.109 1.00 90.62 97 LEU A O 1
ATOM 773 N N . GLU A 1 98 ? -13.745 18.660 26.816 1.00 91.25 98 GLU A N 1
ATOM 774 C CA . GLU A 1 98 ? -14.354 19.586 27.769 1.00 91.25 98 GLU A CA 1
ATOM 775 C C . GLU A 1 98 ? -15.842 19.267 27.960 1.00 91.25 98 GLU A C 1
ATOM 777 O O . GLU A 1 98 ? -16.287 19.096 29.092 1.00 91.25 98 GLU A O 1
ATOM 782 N N . GLU A 1 99 ? -16.582 19.055 26.867 1.00 92.75 99 GLU A N 1
ATOM 783 C CA . GLU A 1 99 ? -18.000 18.668 26.914 1.00 92.75 99 GLU A CA 1
ATOM 784 C C . GLU A 1 99 ? -18.218 17.330 27.646 1.00 92.75 99 GLU A C 1
ATOM 786 O O . GLU A 1 99 ? -19.166 17.180 28.419 1.00 92.75 99 GLU A O 1
ATOM 791 N N . ILE A 1 100 ? -17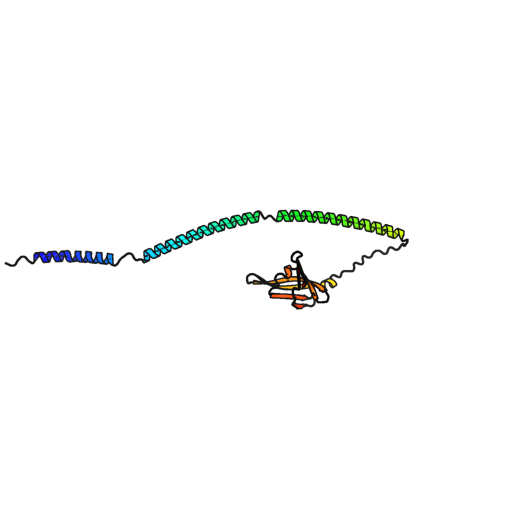.333 16.347 27.439 1.00 92.44 100 ILE A N 1
ATOM 792 C CA . ILE A 1 100 ? -17.381 15.061 28.154 1.00 92.44 100 ILE A CA 1
ATOM 793 C C . ILE A 1 100 ? -17.114 15.252 29.651 1.00 92.44 100 ILE A C 1
ATOM 795 O O . ILE A 1 100 ? -17.763 14.595 30.470 1.00 92.44 100 ILE A O 1
ATOM 799 N N . ASN A 1 101 ? -16.173 16.123 30.020 1.00 90.81 101 ASN A N 1
ATOM 800 C CA . ASN A 1 101 ? -15.858 16.383 31.423 1.00 90.81 101 ASN A CA 1
ATOM 801 C C . ASN A 1 101 ? -17.008 17.098 32.138 1.00 90.81 101 ASN A C 1
ATOM 803 O O . ASN A 1 101 ? -17.375 16.666 33.230 1.00 90.81 101 ASN A O 1
ATOM 807 N N . GLU A 1 102 ? -17.619 18.106 31.508 1.00 92.81 102 GLU A N 1
ATOM 808 C CA . GLU A 1 102 ? -18.812 18.775 32.048 1.00 92.81 102 GLU A CA 1
ATOM 809 C C . GLU A 1 102 ? -19.966 17.778 32.233 1.00 92.81 102 GLU A C 1
ATOM 811 O O . GLU A 1 102 ? -20.547 17.675 33.311 1.00 92.81 102 GLU A O 1
ATOM 816 N N . MET A 1 103 ? -20.245 16.947 31.223 1.00 91.44 103 MET A N 1
ATOM 817 C CA . MET A 1 103 ? -21.305 15.937 31.315 1.00 91.44 103 MET A CA 1
ATOM 818 C C . MET A 1 103 ? -21.038 14.892 32.411 1.00 91.44 103 MET A C 1
ATOM 820 O O . MET A 1 103 ? -21.976 14.362 33.014 1.00 91.44 103 MET A O 1
ATOM 824 N N . LYS A 1 104 ? -19.768 14.570 32.678 1.00 92.62 104 LYS A N 1
ATOM 825 C CA . LYS A 1 104 ? -19.383 13.664 33.765 1.00 92.62 104 LYS A CA 1
ATOM 826 C C . LYS A 1 104 ? -19.643 14.291 35.137 1.00 92.62 104 LYS A C 1
ATOM 828 O O . LYS A 1 104 ? -20.135 13.585 36.015 1.00 92.62 104 LYS A O 1
ATOM 833 N N . GLU A 1 105 ? -19.344 15.579 35.299 1.00 92.06 105 GLU A N 1
ATOM 834 C CA . GLU A 1 105 ? -19.611 16.337 36.528 1.00 92.06 105 GLU A CA 1
ATOM 835 C C . GLU A 1 105 ? -21.122 16.425 36.800 1.00 92.06 105 GLU A C 1
ATOM 837 O O . GLU A 1 105 ? -21.576 16.045 37.881 1.00 92.06 105 GLU A O 1
ATOM 842 N N . ASP A 1 106 ? -21.921 16.760 35.781 1.00 91.81 106 ASP A N 1
ATOM 843 C CA . ASP A 1 106 ? -23.388 16.787 35.876 1.00 91.81 106 ASP A CA 1
ATOM 844 C C . ASP A 1 106 ? -23.977 15.423 36.291 1.00 91.81 106 ASP A C 1
ATOM 846 O O . ASP A 1 106 ? -24.906 15.340 37.103 1.00 91.81 106 ASP A O 1
ATOM 850 N N . LEU A 1 107 ? -23.447 14.318 35.751 1.00 88.44 107 LEU A N 1
ATOM 851 C CA . LEU A 1 107 ? -23.876 12.965 36.123 1.00 88.44 107 LEU A CA 1
ATOM 852 C C . LEU A 1 107 ? -23.520 12.611 37.570 1.00 88.44 107 LEU A C 1
ATOM 854 O O . LEU A 1 107 ? -24.274 11.880 38.223 1.00 88.44 107 LEU A O 1
ATOM 858 N N . GLU A 1 108 ? -22.386 13.100 38.068 1.00 88.19 108 GLU A N 1
ATOM 859 C CA . GLU A 1 108 ? -21.958 12.898 39.450 1.00 88.19 108 GLU A CA 1
ATOM 860 C C . GLU A 1 108 ? -22.868 13.662 40.422 1.00 88.19 108 GLU A C 1
ATOM 862 O O . GLU A 1 108 ? -23.324 13.092 41.421 1.00 88.19 108 GLU A O 1
ATOM 867 N N . ASP A 1 109 ? -23.251 14.889 40.074 1.00 87.81 109 ASP A N 1
ATOM 868 C CA . ASP A 1 109 ? -24.213 15.689 40.834 1.00 87.81 109 ASP A CA 1
ATOM 869 C C . ASP A 1 109 ? -25.609 15.052 40.864 1.00 87.81 109 ASP A C 1
ATOM 871 O O . ASP A 1 109 ? -26.185 14.870 41.944 1.00 87.81 109 ASP A O 1
ATOM 875 N N . ILE A 1 110 ? -26.130 14.610 39.713 1.00 88.06 110 ILE A N 1
ATOM 876 C CA . ILE A 1 110 ? -27.421 13.899 39.635 1.00 88.06 110 ILE A CA 1
ATOM 877 C C . ILE A 1 110 ? -27.386 12.613 40.470 1.00 88.06 110 ILE A C 1
ATOM 879 O O . ILE A 1 110 ? -28.349 12.291 41.177 1.00 88.06 110 ILE A O 1
ATOM 883 N N . ARG A 1 111 ? -26.278 11.863 40.418 1.00 84.81 111 ARG A N 1
ATOM 884 C CA . ARG A 1 111 ? -26.085 10.652 41.230 1.00 84.81 111 ARG A CA 1
ATOM 885 C C . ARG A 1 111 ? -26.131 10.971 42.724 1.00 84.81 111 ARG A C 1
ATOM 887 O O . ARG A 1 111 ? -26.773 10.235 43.484 1.00 84.81 111 ARG A O 1
ATOM 894 N N . ASN A 1 112 ? -25.465 12.039 43.149 1.00 80.00 112 ASN A N 1
ATOM 895 C CA . ASN A 1 112 ? -25.444 12.460 44.547 1.00 80.00 112 ASN A CA 1
ATOM 896 C C . ASN A 1 112 ? -26.840 12.895 45.013 1.00 80.00 112 ASN A C 1
ATOM 898 O O . ASN A 1 112 ? -27.300 12.461 46.073 1.00 80.00 112 ASN A O 1
ATOM 902 N N . GLU A 1 113 ? -27.564 13.662 44.198 1.00 85.69 113 GLU A N 1
ATOM 903 C CA . GLU A 1 113 ? -28.928 14.100 44.503 1.00 85.69 113 GLU A CA 1
ATOM 904 C C . GLU A 1 113 ? -29.898 12.904 44.610 1.00 85.69 113 GLU A C 1
ATOM 906 O O . GLU A 1 113 ? -30.648 12.791 45.588 1.00 85.69 113 GLU A O 1
ATOM 911 N N . LEU A 1 114 ? -29.811 11.932 43.694 1.00 76.31 114 LEU A N 1
ATOM 912 C CA . LEU A 1 114 ? -30.620 10.706 43.726 1.00 76.31 114 LEU A CA 1
ATOM 913 C C . LEU A 1 114 ? -30.330 9.834 44.961 1.00 76.31 114 LEU A C 1
ATOM 915 O O . LEU A 1 114 ? -31.254 9.268 45.556 1.00 76.31 114 LEU A O 1
ATOM 919 N N . SER A 1 115 ? -29.067 9.775 45.391 1.00 72.62 115 SER A N 1
ATOM 920 C CA . SER A 1 115 ? -28.651 9.047 46.599 1.00 72.62 115 SER A CA 1
ATOM 921 C C . SER A 1 115 ? -29.274 9.643 47.866 1.00 72.62 115 SER A C 1
ATOM 923 O O . SER A 1 115 ? -29.688 8.909 48.764 1.00 72.62 115 SER A O 1
ATOM 925 N N . THR A 1 116 ? -29.431 10.970 47.928 1.00 68.81 116 THR A N 1
ATOM 926 C CA . THR A 1 116 ? -30.086 11.636 49.070 1.00 68.81 116 THR A CA 1
ATOM 927 C C . THR A 1 116 ? -31.604 11.424 49.115 1.00 68.81 116 THR A C 1
ATOM 929 O O . THR A 1 116 ? -32.184 11.384 50.202 1.00 68.81 116 THR A O 1
ATOM 932 N N . LEU A 1 117 ? -32.252 11.232 47.960 1.00 70.25 117 LEU A N 1
ATOM 933 C CA . LEU A 1 117 ? -33.702 11.023 47.847 1.00 70.25 117 LEU A CA 1
ATOM 934 C C . LEU A 1 117 ? -34.139 9.577 48.136 1.00 70.25 117 LEU A C 1
ATOM 936 O O . LEU A 1 117 ? -35.252 9.366 48.620 1.00 70.25 117 LEU A O 1
ATOM 940 N N . SER A 1 118 ? -33.281 8.585 47.875 1.00 58.69 118 SER A N 1
ATOM 941 C CA . SER A 1 118 ? -33.594 7.163 48.104 1.00 58.69 118 SER A CA 1
ATOM 942 C C . SER A 1 118 ? -33.509 6.731 49.578 1.00 58.69 118 SER A C 1
ATOM 944 O O . SER A 1 118 ? -33.917 5.617 49.906 1.00 58.69 118 SER A O 1
ATOM 946 N N . GLY A 1 119 ? -33.007 7.585 50.478 1.00 53.25 119 GLY A N 1
ATOM 947 C CA . GLY A 1 119 ? -33.008 7.335 51.924 1.00 53.25 119 GLY A CA 1
ATOM 948 C C . GLY A 1 119 ? -32.183 6.132 52.401 1.00 53.25 119 GLY A C 1
ATOM 949 O O . GLY A 1 119 ? -32.351 5.727 53.551 1.00 53.25 119 GLY A O 1
ATOM 950 N N . ASP A 1 120 ? -31.303 5.573 51.567 1.00 52.66 120 ASP A N 1
ATOM 951 C CA . ASP A 1 120 ? -30.428 4.458 51.934 1.00 52.66 120 ASP A CA 1
ATOM 952 C C . ASP A 1 120 ? -28.981 4.951 52.113 1.00 52.66 120 ASP A C 1
ATOM 954 O O . ASP A 1 120 ? -28.354 5.382 51.142 1.00 52.66 120 ASP A O 1
ATOM 958 N N . PRO A 1 121 ? -28.424 4.947 53.338 1.00 56.59 121 PRO A N 1
ATOM 959 C CA . PRO A 1 12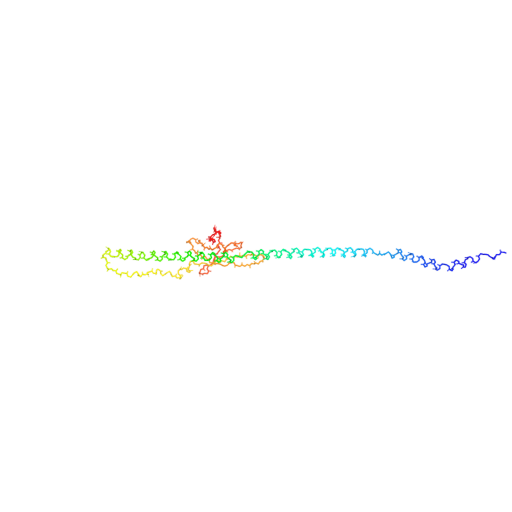1 ? -27.022 5.224 53.556 1.00 56.59 121 PRO A CA 1
ATOM 960 C C . PRO A 1 121 ? -26.250 3.909 53.434 1.00 56.59 121 PRO A C 1
ATOM 962 O O . PRO A 1 121 ? -25.913 3.279 54.439 1.00 56.59 121 PRO A O 1
ATOM 965 N N . HIS A 1 122 ? -25.909 3.514 52.211 1.00 44.50 122 HIS A N 1
ATOM 966 C CA . HIS A 1 122 ? -24.788 2.605 52.028 1.00 44.50 122 HIS A CA 1
ATOM 967 C C . HIS A 1 122 ? -23.848 3.116 50.935 1.00 44.50 122 HIS A C 1
ATOM 969 O O . HIS A 1 122 ? -24.173 3.033 49.753 1.00 44.50 122 HIS A O 1
ATOM 975 N N . PRO A 1 123 ? -22.663 3.630 51.314 1.00 50.12 123 PRO A N 1
ATOM 976 C CA . PRO A 1 123 ? -21.548 3.725 50.398 1.00 50.12 123 PRO A CA 1
ATOM 977 C C . PRO A 1 123 ? -21.096 2.292 50.115 1.00 50.12 123 PRO A C 1
ATOM 979 O O . PRO A 1 123 ? -20.262 1.735 50.828 1.00 50.12 123 PRO A O 1
ATOM 982 N N . GLN A 1 124 ? -21.665 1.679 49.082 1.00 43.47 124 GLN A N 1
ATOM 983 C CA . GLN A 1 124 ? -20.803 0.893 48.224 1.00 43.47 124 GLN A CA 1
ATOM 984 C C . GLN A 1 124 ? -20.078 1.926 47.383 1.00 43.47 124 GLN A C 1
ATOM 986 O O . GLN A 1 124 ? -20.648 2.543 46.486 1.00 43.47 124 GLN A O 1
ATOM 991 N N . GLU A 1 125 ? -18.824 2.159 47.772 1.00 43.12 125 GLU A N 1
ATOM 992 C CA . GLU A 1 125 ? -17.754 2.396 46.818 1.00 43.12 125 GLU A CA 1
ATOM 993 C C . GLU A 1 125 ? -18.162 1.657 45.544 1.00 43.12 125 GLU A C 1
ATOM 995 O O . GLU A 1 125 ? -18.347 0.435 45.567 1.00 43.12 125 GLU A O 1
ATOM 1000 N N . ILE A 1 126 ? -18.428 2.405 44.473 1.00 44.34 126 ILE A N 1
ATOM 1001 C CA . ILE A 1 126 ? -18.320 1.823 43.150 1.00 44.34 126 ILE A CA 1
ATOM 1002 C C . ILE A 1 126 ? -16.854 1.439 43.131 1.00 44.34 126 ILE A C 1
ATOM 1004 O O . ILE A 1 126 ? -15.979 2.255 42.866 1.00 44.34 126 ILE A O 1
ATOM 1008 N N . GLN A 1 127 ? -16.585 0.210 43.567 1.00 38.38 127 GLN A N 1
ATOM 1009 C CA . GLN A 1 127 ? -15.525 -0.544 42.973 1.00 38.38 127 GLN A CA 1
ATOM 1010 C C . GLN A 1 127 ? -15.896 -0.412 41.516 1.00 38.38 127 GLN A C 1
ATOM 1012 O O 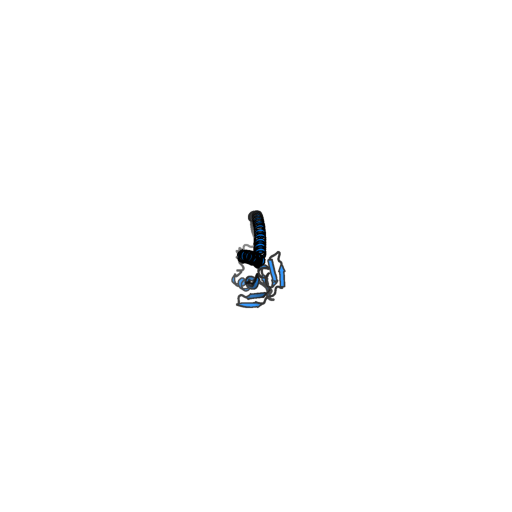. GLN A 1 127 ? -16.937 -0.907 41.074 1.00 38.38 127 GLN A O 1
ATOM 1017 N N . ASP A 1 128 ? -15.118 0.413 40.829 1.00 45.81 128 ASP A N 1
ATOM 1018 C CA . ASP A 1 128 ? -14.769 0.121 39.471 1.00 45.81 128 ASP A CA 1
ATOM 1019 C C . ASP A 1 128 ? -14.439 -1.378 39.507 1.00 45.81 128 ASP A C 1
ATOM 1021 O O . ASP A 1 128 ? -13.313 -1.798 39.764 1.00 45.81 128 ASP A O 1
ATOM 1025 N N . GLU A 1 129 ? -15.453 -2.220 39.312 1.00 46.22 129 GLU A N 1
ATOM 1026 C CA . GLU A 1 129 ? -15.285 -3.382 38.485 1.00 46.22 129 GLU A CA 1
ATOM 1027 C C . GLU A 1 129 ? -14.86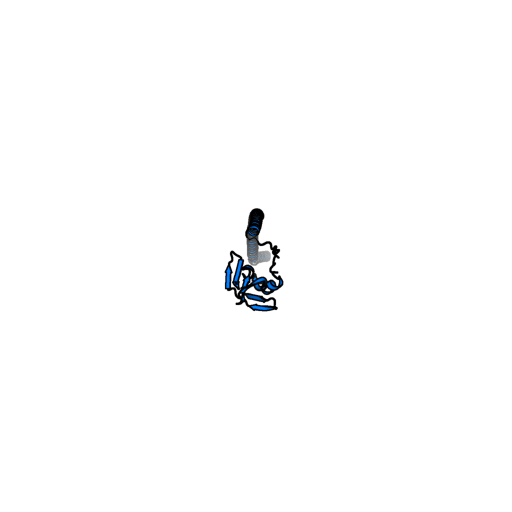8 -2.753 37.150 1.00 46.22 129 GLU A C 1
ATOM 1029 O O . GLU A 1 129 ? -15.658 -2.590 36.224 1.00 46.22 129 GLU A O 1
ATOM 1034 N N . GLU A 1 130 ? -13.591 -2.347 37.065 1.00 53.91 130 GLU A N 1
ATOM 1035 C CA . GLU A 1 130 ? -12.767 -2.788 35.968 1.00 53.91 130 GLU A CA 1
ATOM 1036 C C . GLU A 1 130 ? -13.130 -4.266 35.857 1.00 53.91 130 GLU A C 1
ATOM 1038 O O . GLU A 1 130 ? -12.556 -5.124 36.535 1.00 53.91 130 GLU A O 1
ATOM 1043 N N . GLU A 1 131 ? -14.154 -4.562 35.041 1.00 52.69 131 GLU A N 1
ATOM 1044 C CA . GLU A 1 131 ? -14.109 -5.729 34.188 1.00 52.69 131 GLU A CA 1
ATOM 1045 C C . GLU A 1 131 ? -12.675 -5.709 33.723 1.00 52.69 131 GLU A C 1
ATOM 1047 O O . GLU A 1 131 ? -12.259 -4.811 32.986 1.00 52.69 131 GLU A O 1
ATOM 1052 N N . THR A 1 132 ? -11.875 -6.564 34.351 1.00 49.69 132 THR A N 1
ATOM 1053 C CA . THR A 1 132 ? -10.456 -6.603 34.113 1.00 49.69 132 THR A CA 1
ATOM 1054 C C . THR A 1 132 ? -10.433 -7.181 32.723 1.00 49.69 132 THR A C 1
ATOM 1056 O O . THR A 1 132 ? -10.514 -8.398 32.554 1.00 49.69 132 THR A O 1
ATOM 1059 N N . PHE A 1 133 ? -10.508 -6.292 31.731 1.00 53.56 133 PHE A N 1
ATOM 1060 C CA . PHE A 1 133 ? -10.402 -6.594 30.330 1.00 53.56 133 PHE A CA 1
ATOM 1061 C C . PHE A 1 133 ? -9.010 -7.169 30.230 1.00 53.56 133 PHE A C 1
ATOM 1063 O O . PHE A 1 133 ? -8.000 -6.464 30.224 1.00 53.56 133 PHE A O 1
ATOM 1070 N N . SER A 1 134 ? -8.964 -8.484 30.388 1.00 60.25 134 SER A N 1
ATOM 1071 C CA . SER A 1 134 ? -7.723 -9.192 30.506 1.00 60.25 134 SER A CA 1
ATOM 1072 C C . SER A 1 134 ? -7.119 -9.070 29.129 1.00 60.25 134 SER A C 1
ATOM 1074 O O . SER A 1 134 ? -7.682 -9.550 28.146 1.00 60.25 134 SER A O 1
ATOM 1076 N N . PHE A 1 135 ? -5.991 -8.374 29.045 1.00 67.38 135 PHE A N 1
ATOM 1077 C CA . PHE A 1 135 ? -5.201 -8.333 27.825 1.00 67.38 135 PHE A CA 1
ATOM 1078 C C . PHE A 1 135 ? -5.058 -9.753 27.244 1.00 67.38 135 PHE A C 1
ATOM 1080 O O . PHE A 1 135 ? -5.244 -9.953 26.048 1.00 67.38 135 PHE A O 1
ATOM 1087 N N . GLU A 1 136 ? -4.892 -10.751 28.118 1.00 70.38 136 GLU A N 1
ATOM 1088 C CA . GLU A 1 136 ? -4.866 -12.177 27.796 1.00 70.38 136 GLU A CA 1
ATOM 1089 C C . GLU A 1 136 ? -6.089 -12.687 27.010 1.00 70.38 136 GLU A C 1
ATOM 1091 O O . GLU A 1 136 ? -5.901 -13.389 26.020 1.00 70.38 136 GLU A O 1
ATOM 1096 N N . SER A 1 137 ? -7.328 -12.335 27.383 1.00 68.62 137 SER A N 1
ATOM 1097 C CA . SER A 1 137 ? -8.523 -12.825 26.669 1.00 68.62 137 SER A CA 1
ATOM 1098 C C . SER A 1 137 ? -8.699 -12.173 25.298 1.00 68.62 137 SER A C 1
ATOM 1100 O O . SER A 1 137 ? -9.291 -12.759 24.395 1.00 68.62 137 SER A O 1
ATOM 1102 N N . SER A 1 138 ? -8.150 -10.973 25.116 1.00 75.69 138 SER A N 1
ATOM 1103 C CA . SER A 1 138 ? -8.192 -10.264 23.833 1.00 75.69 138 SER A CA 1
ATOM 1104 C C . SER A 1 138 ? -7.160 -10.795 22.853 1.00 75.69 138 SER A C 1
ATOM 1106 O O . SER A 1 138 ? -7.425 -10.857 21.655 1.00 75.69 138 SER A O 1
ATOM 1108 N N . VAL A 1 139 ? -6.005 -11.232 23.362 1.00 79.12 139 VAL A N 1
ATOM 1109 C CA . VAL A 1 139 ? -4.942 -11.845 22.556 1.00 79.12 139 VAL A CA 1
ATOM 1110 C C . VAL A 1 139 ? -5.427 -13.126 21.873 1.00 79.12 139 VAL A C 1
ATOM 1112 O O . VAL A 1 139 ? -4.974 -13.420 20.771 1.00 79.12 139 VAL A O 1
ATOM 1115 N N . GLU A 1 140 ? -6.376 -13.861 22.464 1.00 82.00 140 GLU A N 1
ATOM 1116 C CA . GLU A 1 140 ? -6.927 -15.075 21.846 1.00 82.00 140 GLU A CA 1
ATOM 1117 C C . GLU A 1 140 ? -7.781 -14.815 20.600 1.00 82.00 140 GLU A C 1
ATOM 1119 O O . GLU A 1 140 ? -7.859 -15.677 19.727 1.00 82.00 140 GLU A O 1
ATOM 1124 N N . SER A 1 141 ? -8.382 -13.629 20.480 1.00 86.69 141 SER A N 1
ATOM 1125 C CA . SER A 1 141 ? -9.184 -13.255 19.307 1.00 86.69 141 SER A CA 1
ATOM 1126 C C . SER A 1 141 ? -8.343 -12.653 18.174 1.00 86.69 141 SER A C 1
ATOM 1128 O O . SER A 1 141 ? -8.816 -12.531 17.043 1.00 86.69 141 SER A O 1
ATOM 1130 N N . VAL A 1 142 ? -7.090 -12.276 18.448 1.00 92.00 142 VAL A N 1
ATOM 1131 C CA . VAL A 1 142 ? -6.203 -11.660 17.456 1.00 92.00 142 VAL A CA 1
ATOM 1132 C C . VAL A 1 142 ? -5.508 -12.732 16.622 1.00 92.00 142 VAL A C 1
ATOM 1134 O O . VAL A 1 142 ? -4.905 -13.670 17.142 1.00 92.00 142 VAL A O 1
ATOM 1137 N N . VAL A 1 143 ? -5.536 -12.545 15.306 1.00 94.00 143 VAL A N 1
ATOM 1138 C CA . VAL A 1 143 ? -4.869 -13.405 14.324 1.00 94.00 143 VAL A CA 1
ATOM 1139 C C . VAL A 1 143 ? -3.817 -12.621 13.546 1.00 94.00 143 VAL A C 1
ATOM 1141 O O . VAL A 1 143 ? -3.935 -11.406 13.366 1.00 94.00 143 VAL A O 1
ATOM 1144 N N . SER A 1 144 ? -2.785 -13.310 13.058 1.00 95.06 144 SER A N 1
ATOM 1145 C CA . SER A 1 144 ? -1.833 -12.739 12.102 1.00 95.06 144 SER A CA 1
ATOM 1146 C C . SER A 1 144 ? -2.268 -13.078 10.683 1.00 95.06 144 SER A C 1
ATOM 1148 O O . SER A 1 144 ? -2.515 -14.237 10.368 1.00 95.06 144 SER A O 1
ATOM 1150 N N . ILE A 1 145 ? -2.341 -12.069 9.823 1.00 94.69 145 ILE A N 1
ATOM 1151 C CA . ILE A 1 145 ? -2.717 -12.221 8.417 1.00 94.69 145 ILE A CA 1
ATOM 1152 C C . ILE A 1 145 ? -1.458 -12.066 7.577 1.00 94.69 145 ILE A C 1
ATOM 1154 O O . ILE A 1 145 ? -0.694 -11.111 7.749 1.00 94.69 145 ILE A O 1
ATOM 1158 N N . GLN A 1 146 ? -1.228 -13.024 6.688 1.00 93.81 146 GLN A N 1
ATOM 1159 C CA . GLN A 1 146 ? -0.092 -13.052 5.781 1.00 93.81 146 GLN A CA 1
ATOM 1160 C C . GLN A 1 146 ? -0.599 -13.214 4.356 1.00 93.81 146 GLN A C 1
ATOM 1162 O O . GLN A 1 146 ? -1.308 -14.164 4.045 1.00 93.81 146 GLN A O 1
ATOM 1167 N N . VAL A 1 147 ? -0.212 -12.293 3.483 1.00 90.56 147 VAL A N 1
ATOM 1168 C CA . VAL A 1 147 ? -0.673 -12.271 2.097 1.00 90.56 147 VAL A CA 1
ATOM 1169 C C . VAL A 1 147 ? 0.529 -12.356 1.178 1.00 90.56 147 VAL A C 1
ATOM 1171 O O . VAL A 1 147 ? 1.465 -11.558 1.289 1.00 90.56 147 VAL A O 1
ATOM 1174 N N . ALA A 1 148 ? 0.529 -13.341 0.286 1.00 88.19 148 ALA A N 1
ATOM 1175 C CA . ALA A 1 148 ? 1.561 -13.482 -0.726 1.00 88.19 148 ALA A CA 1
ATOM 1176 C C . ALA A 1 148 ? 1.333 -12.446 -1.834 1.00 88.19 148 ALA A C 1
ATOM 1178 O O . ALA A 1 148 ? 0.336 -12.493 -2.552 1.00 88.19 148 ALA A O 1
ATOM 1179 N N . CYS A 1 149 ? 2.289 -11.534 -1.990 1.00 84.06 149 CYS A N 1
ATOM 1180 C CA . CYS A 1 149 ? 2.236 -10.434 -2.942 1.00 84.06 149 CYS A CA 1
ATOM 1181 C C . CYS A 1 149 ? 3.371 -10.547 -3.969 1.00 84.06 149 CYS A C 1
ATOM 1183 O O . CYS A 1 149 ? 4.432 -11.129 -3.725 1.00 84.06 149 CYS A O 1
ATOM 1185 N N . PHE A 1 150 ? 3.175 -9.933 -5.130 1.00 82.06 150 PHE A N 1
ATOM 1186 C CA . PHE A 1 150 ? 4.165 -9.870 -6.195 1.00 82.06 150 PHE A CA 1
ATOM 1187 C C . PHE A 1 150 ? 4.029 -8.535 -6.916 1.00 82.06 150 PHE A C 1
ATOM 1189 O O . PHE A 1 150 ? 2.973 -8.209 -7.457 1.00 82.06 150 PHE A O 1
ATOM 1196 N N . ASN A 1 151 ? 5.107 -7.757 -6.920 1.00 81.19 151 ASN A N 1
ATOM 1197 C CA . ASN A 1 151 ? 5.150 -6.454 -7.571 1.00 81.19 151 ASN A CA 1
ATOM 1198 C C . ASN A 1 151 ? 6.425 -6.350 -8.411 1.00 81.19 151 ASN A C 1
ATOM 1200 O O . ASN A 1 151 ? 7.502 -6.724 -7.951 1.00 81.19 151 ASN A O 1
ATOM 1204 N N . GLU A 1 152 ? 6.291 -5.912 -9.663 1.00 84.75 152 GLU A N 1
ATOM 1205 C CA . GLU A 1 152 ? 7.403 -5.711 -10.609 1.00 84.75 152 GLU A CA 1
ATOM 1206 C C . GLU A 1 152 ? 8.417 -6.876 -10.711 1.00 84.75 152 GLU A C 1
ATOM 1208 O O . GLU A 1 152 ? 9.606 -6.675 -10.950 1.00 84.75 152 GLU A O 1
ATOM 1213 N N . GLY A 1 153 ? 7.966 -8.126 -10.561 1.00 84.06 153 GLY A N 1
ATOM 1214 C CA . GLY A 1 153 ? 8.849 -9.297 -10.641 1.00 84.06 153 GLY A CA 1
ATOM 1215 C C . GLY A 1 153 ? 9.428 -9.768 -9.302 1.00 84.06 153 GLY A C 1
ATOM 1216 O O . GLY A 1 153 ? 10.166 -10.755 -9.281 1.00 84.06 153 GLY A O 1
ATOM 1217 N N . VAL A 1 154 ? 9.107 -9.092 -8.197 1.00 83.19 154 VAL A N 1
ATOM 1218 C CA . VAL A 1 154 ? 9.596 -9.399 -6.848 1.00 83.19 154 VAL A CA 1
ATOM 1219 C C . VAL A 1 154 ? 8.447 -9.913 -5.982 1.00 83.19 154 VAL A C 1
ATOM 1221 O O . VAL A 1 154 ? 7.445 -9.226 -5.795 1.00 83.19 154 VAL A O 1
ATOM 1224 N N . ALA A 1 155 ? 8.610 -11.118 -5.429 1.00 87.38 155 ALA A N 1
ATOM 1225 C CA . ALA A 1 155 ? 7.693 -11.682 -4.441 1.00 87.38 155 ALA A CA 1
ATOM 1226 C C . ALA A 1 155 ? 7.993 -11.123 -3.041 1.00 87.38 155 ALA A C 1
ATOM 1228 O O . ALA A 1 155 ? 9.152 -11.092 -2.618 1.00 87.38 155 ALA A O 1
ATOM 1229 N N . TYR A 1 156 ? 6.954 -10.723 -2.314 1.00 85.25 156 TYR A N 1
ATOM 1230 C CA . TYR A 1 156 ? 7.024 -10.304 -0.913 1.00 85.25 156 TYR A CA 1
ATOM 1231 C C . TYR A 1 156 ? 5.770 -10.766 -0.165 1.00 85.25 156 TYR A C 1
ATOM 1233 O O . TYR A 1 156 ? 4.826 -11.259 -0.771 1.00 85.25 156 TYR A O 1
ATOM 1241 N N . VAL A 1 157 ? 5.770 -10.642 1.161 1.00 87.50 157 VAL A N 1
ATOM 1242 C CA . VAL A 1 157 ? 4.614 -10.994 1.994 1.00 87.50 157 VAL A CA 1
ATOM 1243 C C . VAL A 1 157 ? 4.133 -9.736 2.697 1.00 87.50 157 VAL A C 1
ATOM 1245 O O . VAL A 1 157 ? 4.913 -9.118 3.428 1.00 87.50 157 VAL A O 1
ATOM 1248 N N . SER A 1 158 ? 2.876 -9.359 2.475 1.00 87.06 158 SER A N 1
ATOM 1249 C CA . SER A 1 158 ? 2.199 -8.377 3.323 1.00 87.06 158 SER A CA 1
ATOM 1250 C C . SER A 1 158 ? 1.828 -9.052 4.639 1.00 87.06 158 SER A C 1
ATOM 1252 O O . SER A 1 158 ? 1.368 -10.195 4.646 1.00 87.06 158 SER A O 1
ATOM 1254 N N . LYS A 1 159 ? 2.085 -8.379 5.761 1.00 92.06 159 LYS A N 1
ATOM 1255 C CA . LYS A 1 159 ? 1.761 -8.878 7.099 1.00 92.06 159 LYS A CA 1
ATOM 1256 C C . LYS A 1 159 ? 0.917 -7.854 7.827 1.00 92.06 159 LYS A C 1
ATOM 1258 O O . LYS A 1 159 ? 1.318 -6.697 7.928 1.00 92.06 159 LYS A O 1
ATOM 1263 N N . GLY A 1 160 ? -0.190 -8.312 8.385 1.00 93.19 160 GLY A N 1
ATOM 1264 C CA . GLY A 1 160 ? -1.063 -7.513 9.226 1.00 93.19 160 GLY A CA 1
ATOM 1265 C C . GLY A 1 160 ? -1.662 -8.341 10.350 1.00 93.19 160 GLY A C 1
ATOM 1266 O O . GLY A 1 160 ? -1.287 -9.497 10.580 1.00 93.19 160 GLY A O 1
ATOM 1267 N N . SER A 1 161 ? -2.611 -7.726 11.038 1.00 95.00 161 SER A N 1
ATOM 1268 C CA . SER A 1 161 ? -3.394 -8.366 12.085 1.00 95.00 161 SER A CA 1
ATOM 1269 C C . SER A 1 161 ? -4.874 -8.297 11.736 1.00 95.00 161 SER A C 1
ATOM 1271 O O . SER A 1 161 ? -5.318 -7.422 10.989 1.00 95.00 161 SER A O 1
ATOM 1273 N N . GLY A 1 162 ? -5.641 -9.213 12.301 1.00 93.94 162 GLY A N 1
ATOM 1274 C CA . GLY A 1 162 ? -7.095 -9.167 12.291 1.00 93.94 162 GLY A CA 1
ATOM 1275 C C . GLY A 1 162 ? -7.642 -9.660 13.617 1.00 93.94 162 GLY A C 1
ATOM 1276 O O . GLY A 1 162 ? -6.884 -10.095 14.489 1.00 93.94 162 GLY A O 1
ATOM 1277 N N . PHE A 1 163 ? -8.956 -9.607 13.763 1.00 94.19 163 PHE A N 1
ATOM 1278 C CA . PHE A 1 163 ? -9.638 -10.199 14.906 1.00 94.19 163 PHE A CA 1
ATOM 1279 C C . PHE A 1 163 ? -10.824 -11.038 14.455 1.00 94.19 163 PHE A C 1
ATOM 1281 O O . PHE A 1 163 ? -11.498 -10.716 13.472 1.00 94.19 163 PHE A O 1
ATOM 1288 N N . ILE A 1 164 ? -11.076 -12.121 15.183 1.00 92.94 164 ILE A N 1
ATOM 1289 C CA . ILE A 1 164 ? -12.199 -13.015 14.919 1.00 92.94 164 ILE A CA 1
ATOM 1290 C C . ILE A 1 164 ? -13.480 -12.295 15.347 1.00 92.94 164 ILE A C 1
ATOM 1292 O O . ILE A 1 164 ? -13.668 -11.947 16.513 1.00 92.94 164 ILE A O 1
ATOM 1296 N N . TYR A 1 165 ? -14.369 -12.062 14.388 1.00 86.94 165 TYR A N 1
ATOM 1297 C CA . TYR A 1 165 ? -15.631 -11.355 14.595 1.00 86.94 165 TYR A CA 1
ATOM 1298 C C . TYR A 1 165 ? -16.807 -12.308 14.859 1.00 86.94 165 TYR A C 1
ATOM 1300 O O . TYR A 1 165 ? -17.780 -11.928 15.509 1.00 86.94 165 TYR A O 1
ATOM 1308 N N . HIS A 1 166 ? -16.736 -13.553 14.378 1.00 87.50 166 HIS A N 1
ATOM 1309 C CA . HIS A 1 166 ? -17.833 -14.515 14.502 1.00 87.50 166 HIS A CA 1
ATOM 1310 C C . HIS A 1 166 ? -17.324 -15.939 14.751 1.00 87.50 166 HIS A C 1
ATOM 1312 O O . HIS A 1 166 ? -16.351 -16.373 14.142 1.00 87.50 166 HIS A O 1
ATOM 1318 N N . GLU A 1 167 ? -18.078 -16.730 15.523 1.00 82.19 167 GLU A N 1
ATOM 1319 C CA . GLU A 1 167 ? -17.832 -18.165 15.776 1.00 82.19 167 GLU A CA 1
ATOM 1320 C C . GLU A 1 167 ? -17.709 -19.045 14.512 1.00 82.19 167 GLU A C 1
ATOM 1322 O O . GLU A 1 167 ? -17.211 -20.162 14.589 1.00 82.19 167 GLU A O 1
ATOM 1327 N N . HIS A 1 168 ? -18.157 -18.565 13.345 1.00 82.81 168 HIS A N 1
ATOM 1328 C CA . HIS A 1 168 ? -18.035 -19.289 12.076 1.00 82.81 168 HIS A CA 1
ATOM 1329 C C . HIS A 1 168 ? -16.677 -19.065 11.390 1.00 82.81 168 HIS A C 1
ATOM 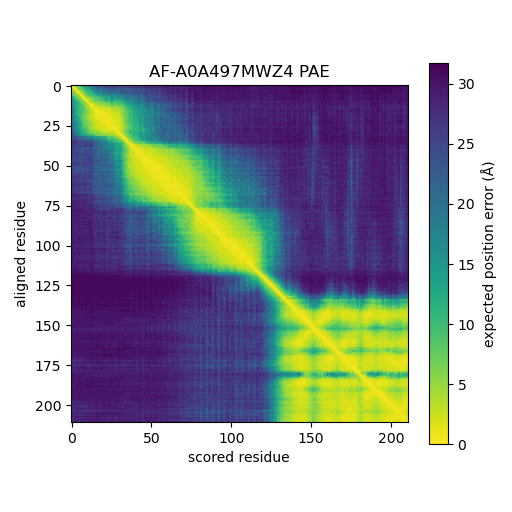1331 O O . HIS A 1 168 ? -16.461 -19.618 10.317 1.00 82.81 168 HIS A O 1
ATOM 1337 N N . GLY A 1 169 ? -15.779 -18.277 11.994 1.00 85.81 169 GLY A N 1
ATOM 1338 C CA . GLY A 1 169 ? -14.436 -18.021 11.474 1.00 85.81 169 GLY A CA 1
ATOM 1339 C C . GLY A 1 169 ? -14.284 -16.729 10.673 1.00 85.81 169 GLY A C 1
ATOM 1340 O O . GLY A 1 169 ? -13.240 -16.546 10.066 1.00 85.81 169 GLY A O 1
ATOM 1341 N N . TYR A 1 170 ? -15.282 -15.835 10.687 1.00 93.50 170 TYR A N 1
ATOM 1342 C CA . TYR A 1 170 ? -15.164 -14.531 10.030 1.00 93.50 170 TYR A CA 1
ATOM 1343 C C . TYR A 1 170 ? -14.157 -13.640 10.752 1.00 93.50 170 TYR A C 1
ATOM 1345 O O . TYR A 1 170 ? -14.228 -13.498 11.980 1.00 93.50 170 TYR A O 1
ATOM 1353 N N . ILE A 1 171 ? -13.273 -13.004 9.992 1.00 94.94 171 ILE A N 1
ATOM 1354 C CA . ILE A 1 171 ? -12.202 -12.150 10.509 1.00 94.94 171 ILE A CA 1
ATOM 1355 C C . ILE A 1 171 ? -12.329 -10.757 9.909 1.00 94.94 171 ILE A C 1
ATOM 1357 O O . ILE A 1 171 ? -12.523 -10.597 8.709 1.00 94.94 171 ILE A O 1
ATOM 1361 N N . ILE A 1 172 ? -12.180 -9.737 10.750 1.00 95.62 172 ILE A N 1
ATOM 1362 C CA . ILE A 1 172 ? -12.092 -8.348 10.300 1.00 95.62 172 ILE A CA 1
ATOM 1363 C C . ILE A 1 172 ? -10.626 -7.912 10.308 1.00 95.62 172 ILE A C 1
ATOM 1365 O O . ILE A 1 172 ? -9.888 -8.172 11.263 1.00 95.62 172 ILE A O 1
ATOM 1369 N N . THR A 1 173 ? -10.212 -7.235 9.241 1.00 95.94 173 THR A N 1
ATOM 1370 C CA . THR A 1 173 ? -8.877 -6.647 9.077 1.00 95.94 173 THR A CA 1
ATOM 1371 C C . THR A 1 173 ? -8.955 -5.342 8.287 1.00 95.94 173 THR A C 1
ATOM 1373 O O . THR A 1 173 ? -10.043 -4.890 7.923 1.00 95.94 173 THR A O 1
ATOM 1376 N N . ASN A 1 174 ? -7.805 -4.726 8.023 1.00 95.50 174 ASN A N 1
ATOM 1377 C CA . ASN A 1 174 ? -7.725 -3.594 7.119 1.00 95.50 174 ASN A CA 1
ATOM 1378 C C . ASN A 1 174 ? -7.678 -4.051 5.665 1.00 95.50 174 ASN A C 1
ATOM 1380 O O . ASN A 1 174 ? -6.981 -5.009 5.329 1.00 95.50 174 ASN A O 1
ATOM 1384 N N . TYR A 1 175 ? -8.377 -3.336 4.788 1.00 95.25 175 TYR A N 1
ATOM 1385 C CA . TYR A 1 175 ? -8.381 -3.664 3.366 1.00 95.25 175 TYR A CA 1
ATOM 1386 C C . TYR A 1 175 ? -6.973 -3.584 2.764 1.00 95.25 175 TYR A C 1
ATOM 1388 O O . TYR A 1 175 ? -6.583 -4.494 2.039 1.00 95.25 175 TYR A O 1
ATOM 1396 N N . HIS A 1 176 ? -6.155 -2.599 3.138 1.00 92.94 176 HIS A N 1
ATOM 1397 C CA . HIS A 1 176 ? -4.777 -2.484 2.645 1.00 92.94 176 HIS A CA 1
ATOM 1398 C C . HIS A 1 176 ? -3.878 -3.679 3.020 1.00 92.94 176 HIS A C 1
ATOM 1400 O O . HIS A 1 176 ? -2.831 -3.890 2.411 1.00 92.94 176 HIS A O 1
ATOM 1406 N N . VAL A 1 177 ? -4.242 -4.471 4.037 1.00 93.00 177 VAL A N 1
ATOM 1407 C CA . VAL A 1 177 ? -3.493 -5.691 4.387 1.00 93.00 177 VAL A CA 1
ATOM 1408 C C . VAL A 1 177 ? -3.701 -6.759 3.315 1.00 93.00 177 VAL A C 1
ATOM 1410 O O . VAL A 1 177 ? -2.764 -7.499 3.002 1.00 93.00 177 VAL A O 1
ATOM 1413 N N . VAL A 1 178 ? -4.906 -6.802 2.741 1.00 92.69 178 VAL A N 1
ATOM 1414 C CA . VAL A 1 178 ? -5.400 -7.855 1.844 1.00 92.69 178 VAL A CA 1
ATOM 1415 C C . VAL A 1 178 ? -5.618 -7.389 0.400 1.00 92.69 178 VAL A C 1
ATOM 1417 O O . VAL A 1 178 ? -5.847 -8.210 -0.477 1.00 92.69 178 VAL A O 1
ATOM 1420 N N . GLU A 1 179 ? -5.442 -6.101 0.091 1.00 89.44 179 GLU A N 1
ATOM 1421 C CA . GLU A 1 179 ? -5.694 -5.503 -1.236 1.00 89.44 179 GLU A CA 1
ATOM 1422 C C . GLU A 1 179 ? -4.884 -6.122 -2.395 1.00 89.44 179 GLU A C 1
ATOM 1424 O O . GLU A 1 179 ? -5.170 -5.891 -3.573 1.00 89.44 179 GLU A O 1
ATOM 1429 N N . HIS A 1 180 ? -3.839 -6.887 -2.077 1.00 81.81 180 HIS A N 1
ATOM 1430 C CA . HIS A 1 180 ? -2.921 -7.510 -3.031 1.00 81.81 180 HIS A CA 1
ATOM 1431 C C . HIS A 1 180 ? -2.907 -9.044 -2.952 1.00 81.81 180 HIS A C 1
ATOM 1433 O O . HIS A 1 180 ? -1.935 -9.667 -3.383 1.00 81.81 180 HIS A O 1
ATOM 1439 N N . GLU A 1 181 ? -3.972 -9.662 -2.442 1.00 69.31 181 GLU A N 1
ATOM 1440 C CA . GLU A 1 181 ? -4.132 -11.113 -2.222 1.00 69.31 181 GLU A CA 1
ATOM 1441 C C . GLU A 1 181 ? -4.189 -12.011 -3.472 1.00 69.31 181 GLU A C 1
ATOM 1443 O O . GLU A 1 181 ? -4.793 -13.079 -3.480 1.00 69.31 181 GLU A O 1
ATOM 1448 N N . ALA A 1 182 ? -3.507 -11.636 -4.549 1.00 64.12 182 ALA A N 1
ATOM 1449 C CA . ALA A 1 182 ? -3.576 -12.336 -5.826 1.00 64.12 182 ALA A CA 1
ATOM 1450 C C . ALA A 1 182 ? -2.965 -13.755 -5.822 1.00 64.12 182 ALA A C 1
ATOM 1452 O O . ALA A 1 182 ? -3.215 -14.514 -6.763 1.00 64.12 182 ALA A O 1
ATOM 1453 N N . TRP A 1 183 ? -2.156 -14.123 -4.818 1.00 69.94 183 TRP A N 1
ATOM 1454 C CA . TRP A 1 183 ? -1.413 -15.397 -4.802 1.00 69.94 183 TRP A CA 1
ATOM 1455 C C . TRP A 1 183 ? -1.599 -16.254 -3.548 1.00 69.94 183 TRP A C 1
ATOM 1457 O O . TRP A 1 183 ? -0.981 -17.317 -3.464 1.00 69.94 183 TRP A O 1
ATOM 1467 N N . GLY A 1 184 ? -2.440 -15.827 -2.609 1.00 84.94 184 GLY A N 1
ATOM 1468 C CA . GLY A 1 184 ? -2.759 -16.592 -1.406 1.00 84.94 184 GLY A CA 1
ATOM 1469 C C . GLY A 1 184 ? -2.812 -15.722 -0.157 1.00 84.94 184 GLY A C 1
ATOM 1470 O O . GLY A 1 184 ? -1.950 -14.861 0.054 1.00 84.94 184 GLY A O 1
ATOM 1471 N N . LEU A 1 185 ? -3.822 -15.986 0.665 1.00 92.19 185 LEU A N 1
ATOM 1472 C CA . LEU A 1 185 ? -4.044 -15.364 1.959 1.00 92.19 185 LEU A CA 1
ATOM 1473 C C . LEU A 1 185 ? -4.027 -16.456 3.029 1.00 92.19 185 LEU A C 1
ATOM 1475 O O . LEU A 1 185 ? -4.797 -17.413 2.977 1.00 92.19 185 LEU A O 1
ATOM 1479 N N . GLU A 1 186 ? -3.141 -16.306 4.005 1.00 94.38 186 GLU A N 1
ATOM 1480 C CA . GLU A 1 186 ? -3.005 -17.211 5.139 1.00 94.38 186 GLU A CA 1
ATOM 1481 C C . GLU A 1 186 ? -3.310 -16.472 6.441 1.00 94.38 186 GLU A C 1
ATOM 1483 O O . GLU A 1 186 ? -2.773 -15.394 6.716 1.00 94.38 186 GLU A O 1
ATOM 1488 N N . VAL A 1 187 ? -4.133 -17.090 7.281 1.00 94.06 187 VAL A N 1
ATOM 1489 C CA . VAL A 1 187 ? -4.413 -16.641 8.642 1.00 94.06 187 VAL A CA 1
ATOM 1490 C C . VAL A 1 187 ? -3.700 -17.569 9.615 1.00 94.06 187 VAL A C 1
ATOM 1492 O O . VAL A 1 187 ? -3.872 -18.787 9.573 1.00 94.06 187 VAL A O 1
ATOM 1495 N N . VAL A 1 188 ? -2.912 -16.984 10.511 1.00 94.44 188 VAL A N 1
ATOM 1496 C CA . VAL A 1 188 ? -2.197 -17.680 11.579 1.00 94.44 188 VAL A CA 1
ATOM 1497 C C . VAL A 1 188 ? -2.840 -17.338 12.918 1.00 94.44 188 VAL A C 1
ATOM 1499 O O . VAL A 1 188 ? -2.813 -16.185 13.357 1.00 94.44 188 VAL A O 1
ATOM 1502 N N . PHE A 1 189 ? -3.404 -18.349 13.568 1.00 92.38 189 PHE A N 1
ATOM 1503 C CA . PHE A 1 189 ? -3.995 -18.242 14.899 1.00 92.38 189 PHE A CA 1
ATOM 1504 C C . PHE A 1 189 ? -2.921 -18.250 15.993 1.00 92.38 189 PHE A C 1
ATOM 1506 O O . PHE A 1 189 ? -1.772 -18.649 15.777 1.00 92.38 189 PHE A O 1
ATOM 1513 N N . ASN A 1 190 ? -3.300 -17.813 17.193 1.00 88.00 190 ASN A N 1
ATOM 1514 C CA . ASN A 1 190 ? -2.410 -17.746 18.355 1.00 88.00 190 ASN A CA 1
ATOM 1515 C C . ASN A 1 190 ? -1.827 -19.115 18.772 1.00 88.00 190 ASN A C 1
ATOM 1517 O O . ASN A 1 190 ? -0.732 -19.177 19.330 1.00 88.00 190 ASN A O 1
ATOM 1521 N N . ASP A 1 191 ? -2.532 -20.207 18.475 1.00 88.38 191 ASP A N 1
ATOM 1522 C CA . ASP A 1 191 ? -2.126 -21.591 18.724 1.00 88.38 191 ASP A CA 1
ATOM 1523 C C . ASP A 1 191 ? -1.148 -22.132 17.659 1.00 88.38 191 ASP A C 1
ATOM 1525 O O . ASP A 1 191 ? -0.652 -23.256 17.775 1.00 88.38 191 ASP A O 1
ATOM 1529 N N . GLY A 1 192 ? -0.837 -21.322 16.642 1.00 90.19 192 GLY A N 1
ATOM 1530 C CA . GLY A 1 192 ? 0.033 -21.663 15.521 1.00 90.19 192 GLY A CA 1
ATOM 1531 C C . GLY A 1 192 ? -0.675 -22.374 14.367 1.00 90.19 192 GLY A C 1
ATOM 1532 O O . GLY A 1 192 ? -0.005 -22.745 13.399 1.00 90.19 192 GLY A O 1
ATOM 1533 N N . THR A 1 193 ? -1.993 -22.567 14.437 1.00 92.62 193 THR A N 1
ATOM 1534 C CA . THR A 1 193 ? -2.786 -23.096 13.325 1.00 92.62 193 THR A CA 1
ATOM 1535 C C . THR A 1 193 ? -2.748 -22.112 12.158 1.00 92.62 193 THR A C 1
ATOM 1537 O O . THR A 1 193 ? -2.943 -20.913 12.343 1.00 92.62 193 THR A O 1
ATOM 1540 N N . ILE A 1 194 ? -2.501 -22.624 10.951 1.00 94.44 194 ILE A N 1
ATOM 1541 C CA . ILE A 1 194 ? -2.500 -21.842 9.711 1.00 94.44 194 ILE A CA 1
ATOM 1542 C C . ILE A 1 194 ? -3.657 -22.325 8.846 1.00 94.44 194 ILE A C 1
ATOM 1544 O O . ILE A 1 194 ? -3.772 -23.528 8.591 1.00 94.44 194 ILE A O 1
ATOM 1548 N N . VAL A 1 195 ? -4.496 -21.399 8.397 1.00 93.94 195 VAL A N 1
ATOM 1549 C CA . VAL A 1 195 ? -5.595 -21.669 7.466 1.00 93.94 195 VAL A CA 1
ATOM 1550 C C . VAL A 1 195 ? -5.501 -20.740 6.266 1.00 93.94 195 VAL A C 1
ATOM 1552 O O . VAL A 1 195 ? -5.023 -19.614 6.381 1.00 93.94 195 VAL A O 1
ATOM 1555 N N . GLU A 1 196 ? -5.966 -21.218 5.120 1.00 94.00 196 GLU A N 1
ATOM 1556 C CA . GLU A 1 196 ? -6.206 -20.372 3.954 1.00 94.00 196 GLU A CA 1
ATOM 1557 C C . GLU A 1 196 ? -7.490 -19.569 4.195 1.00 94.00 196 GLU A C 1
ATOM 1559 O O . GLU A 1 196 ? -8.473 -20.124 4.697 1.00 94.00 196 GLU A O 1
ATOM 1564 N N . GLY A 1 197 ? -7.456 -18.270 3.908 1.00 91.31 197 GLY A N 1
ATOM 1565 C CA . GLY A 1 197 ? -8.615 -17.385 4.018 1.00 91.31 197 GLY A CA 1
ATOM 1566 C C . GLY A 1 197 ? -9.021 -16.831 2.656 1.00 91.31 197 GLY A C 1
ATOM 1567 O O . GLY A 1 197 ? -8.201 -16.743 1.746 1.00 91.31 197 GLY A O 1
ATOM 1568 N N . ASP A 1 198 ? -10.286 -16.439 2.543 1.00 92.19 198 ASP A N 1
ATOM 1569 C CA . ASP A 1 198 ? -10.874 -15.868 1.333 1.00 92.19 198 ASP A CA 1
ATOM 1570 C C . ASP A 1 198 ? -11.421 -14.474 1.651 1.00 92.19 198 ASP A C 1
ATOM 1572 O O . ASP A 1 198 ? -12.055 -14.286 2.683 1.00 92.19 198 ASP A O 1
ATOM 1576 N N . LEU A 1 199 ? -11.253 -13.497 0.759 1.00 93.50 199 LEU A N 1
ATOM 1577 C CA . LEU A 1 199 ? -11.903 -12.197 0.923 1.00 93.50 199 LEU A CA 1
ATOM 1578 C C . LEU A 1 199 ? -13.392 -12.279 0.597 1.00 93.50 199 LEU A C 1
ATOM 1580 O O . LEU A 1 199 ? -13.801 -12.496 -0.547 1.00 93.50 199 LEU A O 1
ATOM 1584 N N . VAL A 1 200 ? -14.218 -12.049 1.613 1.00 93.88 200 VAL A N 1
ATOM 1585 C CA . VAL A 1 200 ? -15.680 -12.085 1.516 1.00 93.88 200 VAL A CA 1
ATOM 1586 C C . VAL A 1 200 ? -16.233 -10.730 1.084 1.00 93.88 200 VAL A C 1
ATOM 1588 O O . VAL A 1 200 ? -17.110 -10.659 0.218 1.00 93.88 200 VAL A O 1
ATOM 1591 N N . ALA A 1 201 ? -15.752 -9.647 1.697 1.00 94.12 201 ALA A N 1
ATOM 1592 C CA . ALA A 1 201 ? -16.186 -8.282 1.407 1.00 94.12 201 ALA A CA 1
ATOM 1593 C C . ALA A 1 201 ? -15.135 -7.258 1.846 1.00 94.12 201 ALA A C 1
ATOM 1595 O O . ALA A 1 201 ? -14.325 -7.530 2.725 1.00 94.12 201 ALA A O 1
ATOM 1596 N N . TYR A 1 202 ? -15.177 -6.057 1.275 1.00 95.94 202 TYR A N 1
ATOM 1597 C CA . TYR A 1 202 ? -14.318 -4.953 1.689 1.00 95.94 202 TYR A CA 1
ATOM 1598 C C . TYR A 1 202 ? -14.963 -3.594 1.423 1.00 95.94 202 TYR A C 1
ATOM 1600 O O . TYR A 1 202 ? -15.862 -3.469 0.588 1.00 95.94 202 TYR A O 1
ATOM 1608 N N . ASP A 1 203 ? -14.465 -2.585 2.128 1.00 96.56 203 ASP A N 1
ATOM 1609 C CA . ASP A 1 203 ? -14.780 -1.177 1.944 1.00 96.56 203 ASP A CA 1
ATOM 1610 C C . ASP A 1 203 ? -13.472 -0.378 1.885 1.00 96.56 203 ASP A C 1
ATOM 1612 O O . ASP A 1 203 ? -12.690 -0.351 2.839 1.00 96.56 203 ASP A O 1
ATOM 1616 N N . THR A 1 204 ? -13.220 0.253 0.738 1.00 95.75 204 THR A N 1
ATOM 1617 C CA . THR A 1 204 ? -11.991 1.015 0.490 1.00 95.75 204 THR A CA 1
ATOM 1618 C C . THR A 1 204 ? -11.987 2.382 1.160 1.00 95.75 204 THR A C 1
ATOM 1620 O O . THR A 1 204 ? -10.910 2.918 1.406 1.00 95.75 204 THR A O 1
ATOM 1623 N N . ASP A 1 205 ? -13.159 2.959 1.436 1.00 96.06 205 ASP A N 1
ATOM 1624 C CA . ASP A 1 205 ? -13.270 4.296 2.028 1.00 96.06 205 ASP A CA 1
ATOM 1625 C C . ASP A 1 205 ? -12.968 4.245 3.530 1.00 96.06 205 ASP A C 1
ATOM 1627 O O . ASP A 1 205 ? -12.378 5.176 4.082 1.00 96.06 205 ASP A O 1
ATOM 1631 N N . TYR A 1 206 ? -13.333 3.134 4.177 1.00 95.19 206 TYR A N 1
ATOM 1632 C CA . TYR A 1 206 ? -13.065 2.888 5.597 1.00 95.19 206 TYR A CA 1
ATOM 1633 C C . TYR A 1 206 ? -11.846 1.999 5.862 1.00 95.19 206 TYR A C 1
ATOM 1635 O O . TYR A 1 206 ? -11.489 1.812 7.023 1.00 95.19 206 TYR A O 1
ATOM 1643 N N . ASP A 1 207 ? -11.205 1.477 4.812 1.00 96.25 207 ASP A N 1
ATOM 1644 C CA . ASP A 1 207 ? -10.065 0.558 4.896 1.00 96.25 207 ASP A CA 1
ATOM 1645 C C . ASP A 1 207 ? -10.370 -0.677 5.765 1.00 96.25 207 ASP A C 1
ATOM 1647 O O . ASP A 1 207 ? -9.627 -1.029 6.684 1.00 96.25 207 ASP A O 1
ATOM 1651 N N . ILE A 1 208 ? -11.497 -1.336 5.480 1.00 95.19 208 ILE A N 1
ATOM 1652 C CA . ILE A 1 208 ? -11.975 -2.522 6.205 1.00 95.19 208 ILE 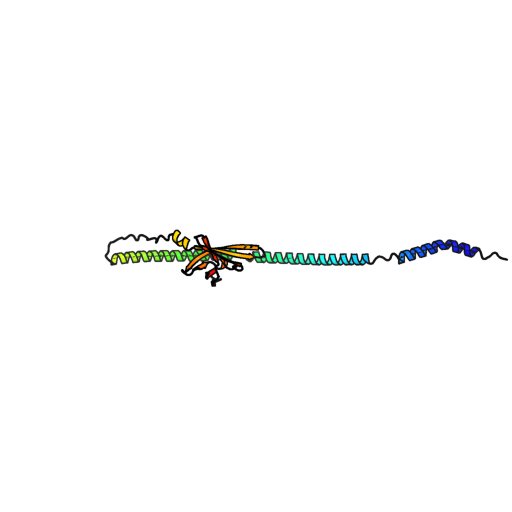A CA 1
ATOM 1653 C C . ILE A 1 208 ? -12.176 -3.675 5.226 1.00 95.19 208 ILE A C 1
ATOM 1655 O O . ILE A 1 208 ? -12.741 -3.499 4.149 1.00 95.19 208 ILE A O 1
ATOM 1659 N N . ALA A 1 209 ? -11.768 -4.874 5.629 1.00 95.50 209 ALA A N 1
ATOM 1660 C CA . ALA A 1 209 ? -12.030 -6.116 4.919 1.00 95.50 209 ALA A CA 1
ATOM 1661 C C . ALA A 1 209 ? -12.570 -7.197 5.861 1.00 95.50 209 ALA A C 1
ATOM 1663 O O . ALA A 1 209 ? -12.226 -7.249 7.044 1.00 95.50 209 ALA A O 1
ATOM 1664 N N . LEU A 1 210 ? -13.421 -8.050 5.300 1.00 95.44 210 LEU A N 1
ATOM 1665 C CA . LEU A 1 210 ? -13.996 -9.236 5.914 1.00 95.44 210 LEU A CA 1
ATOM 1666 C C . LEU A 1 210 ? -13.455 -10.466 5.189 1.00 95.44 210 LEU A C 1
ATOM 1668 O O . LEU A 1 210 ? -13.685 -10.615 3.986 1.00 95.44 210 LEU A O 1
ATOM 1672 N N . LEU A 1 211 ? -12.788 -11.329 5.946 1.00 93.88 211 LEU A N 1
ATOM 1673 C CA . LEU A 1 211 ? -12.362 -12.668 5.548 1.00 93.88 211 LEU A CA 1
ATOM 1674 C C . LEU A 1 211 ? -13.310 -13.722 6.133 1.00 93.88 211 LEU A C 1
ATOM 1676 O O . LEU A 1 211 ? -13.866 -13.453 7.228 1.00 93.88 211 LEU A O 1
#

Mean predicted aligned error: 20.76 Å